Protein 5YCZ (pdb70)

Structure (mmCIF, N/CA/C/O backbone):
data_5YCZ
#
_entry.id   5YCZ
#
_cell.length_a   51.446
_cell.length_b   51.446
_cell.length_c   298.184
_cell.angle_alpha   90.000
_cell.angle_beta   90.000
_cell.angle_gamma   90.000
#
_symmetry.space_group_name_H-M   'P 43 21 2'
#
loop_
_entity.id
_entity.type
_entity.pdbx_description
1 polymer 'Trypsin/chymotrypsin inhibitor'
2 water water
#
loop_
_atom_site.group_PDB
_atom_site.id
_atom_site.type_symbol
_atom_site.label_atom_id
_atom_site.label_alt_id
_atom_site.label_comp_id
_atom_site.label_asym_id
_atom_site.label_entity_id
_atom_site.label_seq_id
_atom_site.pdbx_PDB_ins_code
_atom_site.Cartn_x
_atom_site.Cartn_y
_atom_site.Cartn_z
_atom_site.occupancy
_atom_site.B_iso_or_equiv
_atom_site.auth_seq_id
_atom_site.auth_comp_id
_atom_site.auth_asym_id
_atom_site.auth_atom_id
_atom_site.pdbx_PDB_model_num
ATOM 1 N N . THR A 1 1 ? 17.609 -13.917 -17.099 1.00 68.03 1 THR A N 1
ATOM 2 C CA . THR A 1 1 ? 18.309 -13.598 -18.337 1.00 64.94 1 THR A CA 1
ATOM 3 C C . THR A 1 1 ? 18.655 -12.109 -18.399 1.00 62.40 1 THR A C 1
ATOM 4 O O . THR A 1 1 ? 19.040 -11.503 -17.393 1.00 65.91 1 THR A O 1
ATOM 8 N N . ASN A 1 2 ? 18.521 -11.528 -19.586 1.00 59.88 2 ASN A N 1
ATOM 9 C CA . ASN A 1 2 ? 18.909 -10.153 -19.839 1.00 58.42 2 ASN A CA 1
ATOM 10 C C . ASN A 1 2 ? 17.669 -9.294 -20.012 1.00 59.77 2 ASN A C 1
ATOM 11 O O . ASN A 1 2 ? 16.827 -9.591 -20.877 1.00 54.56 2 ASN A O 1
ATOM 16 N N . PRO A 1 3 ? 17.502 -8.235 -19.228 1.00 61.38 3 PRO A N 1
ATOM 17 C CA . PRO A 1 3 ? 16.370 -7.337 -19.450 1.00 55.42 3 PRO A CA 1
ATOM 18 C C . PRO A 1 3 ? 16.522 -6.602 -20.767 1.00 52.66 3 PRO A C 1
ATOM 19 O O . PRO A 1 3 ? 17.573 -6.602 -21.415 1.00 53.59 3 PRO A O 1
ATOM 23 N N . VAL A 1 4 ? 15.447 -6.004 -21.159 1.00 50.58 4 VAL A N 1
ATOM 24 C CA . VAL A 1 4 ? 15.429 -5.063 -22.267 1.00 51.16 4 VAL A CA 1
ATOM 25 C C . VAL A 1 4 ? 15.774 -3.687 -21.705 1.00 42.59 4 VAL A C 1
ATOM 26 O O . VAL A 1 4 ? 15.459 -3.376 -20.556 1.00 45.91 4 VAL A O 1
ATOM 30 N N . LEU A 1 5 ? 16.455 -2.864 -22.485 1.00 44.91 5 LEU A N 1
ATOM 31 C CA . LEU A 1 5 ? 16.856 -1.541 -22.031 1.00 49.50 5 LEU A CA 1
ATOM 32 C C . LEU A 1 5 ? 16.348 -0.457 -22.973 1.00 49.54 5 LEU A C 1
ATOM 33 O O . LEU A 1 5 ? 16.144 -0.695 -24.174 1.00 46.95 5 LEU A O 1
ATOM 38 N N . ASP A 1 6 ? 16.183 0.750 -22.424 1.00 43.99 6 ASP A N 1
ATOM 39 C CA . ASP A 1 6 ? 15.764 1.900 -23.210 1.00 44.19 6 ASP A CA 1
ATOM 40 C C . ASP A 1 6 ? 16.995 2.547 -23.838 1.00 44.63 6 ASP A C 1
ATOM 41 O O . ASP A 1 6 ? 18.098 2.001 -23.788 1.00 50.25 6 ASP A O 1
ATOM 46 N N . VAL A 1 7 ? 16.816 3.707 -24.474 1.00 46.81 7 VAL A N 1
ATOM 47 C CA . VAL A 1 7 ? 17.956 4.442 -25.021 1.00 49.94 7 VAL A CA 1
ATOM 48 C C . VAL A 1 7 ? 18.906 4.850 -23.902 1.00 52.76 7 VAL A C 1
ATOM 49 O O . VAL A 1 7 ? 20.125 4.942 -24.103 1.00 49.15 7 VAL A O 1
ATOM 53 N N . ASP A 1 8 ? 18.368 5.066 -22.701 1.00 54.13 8 ASP A N 1
ATOM 54 C CA . ASP A 1 8 ? 19.120 5.479 -21.522 1.00 56.34 8 ASP A CA 1
ATOM 55 C C . ASP A 1 8 ? 19.751 4.308 -20.774 1.00 55.60 8 ASP A C 1
ATOM 56 O O . ASP A 1 8 ? 20.168 4.477 -19.620 1.00 58.95 8 ASP A O 1
ATOM 61 N N . GLY A 1 9 ? 19.812 3.127 -21.379 1.00 55.05 9 GLY A N 1
ATOM 62 C CA . GLY A 1 9 ? 20.388 1.974 -20.713 1.00 58.33 9 GLY A CA 1
ATOM 63 C C . GLY A 1 9 ? 19.559 1.387 -19.581 1.00 57.97 9 GLY A C 1
ATOM 64 O O . GLY A 1 9 ? 19.713 0.203 -19.270 1.00 56.42 9 GLY A O 1
ATOM 65 N N . ASN A 1 10 ? 18.691 2.192 -18.957 1.00 58.78 10 ASN A N 1
ATOM 66 C CA . ASN A 1 10 ? 17.844 1.718 -17.866 1.00 55.96 10 ASN A CA 1
ATOM 67 C C . ASN A 1 10 ? 16.996 0.536 -18.317 1.00 53.80 10 ASN A C 1
ATOM 68 O O . ASN A 1 10 ? 16.756 0.325 -19.506 1.00 53.85 10 ASN A O 1
ATOM 73 N N . GLU A 1 11 ? 16.515 -0.228 -17.344 1.00 52.82 11 GLU A N 1
ATOM 74 C CA . GLU A 1 11 ? 15.670 -1.363 -17.666 1.00 51.91 11 GLU A CA 1
ATOM 75 C C . GLU A 1 11 ? 14.274 -0.890 -18.078 1.00 51.64 11 GLU A C 1
ATOM 76 O O . GLU A 1 11 ? 13.947 0.302 -18.031 1.00 52.39 11 GLU A O 1
ATOM 82 N N . LEU A 1 12 ? 13.445 -1.855 -18.489 1.00 48.14 12 LEU A N 1
ATOM 83 C CA . LEU A 1 12 ? 12.079 -1.601 -18.947 1.00 42.90 12 LEU A CA 1
ATOM 84 C C . LEU A 1 12 ? 11.141 -1.877 -17.787 1.00 41.69 12 LEU A C 1
ATOM 85 O O . LEU A 1 12 ? 10.801 -3.028 -17.510 1.00 50.76 12 LEU A O 1
ATOM 90 N N . GLN A 1 13 ? 10.721 -0.826 -17.105 1.00 42.10 13 GLN A N 1
ATOM 91 C CA . GLN A 1 13 ? 9.881 -1.034 -15.940 1.00 46.00 13 GLN A CA 1
ATOM 92 C C . GLN A 1 13 ? 8.505 -1.514 -16.376 1.00 40.40 13 GLN A C 1
ATOM 93 O O . GLN A 1 13 ? 8.011 -1.157 -17.444 1.00 41.39 13 GLN A O 1
ATOM 99 N N . ARG A 1 14 ? 7.902 -2.363 -15.557 1.00 39.98 14 ARG A N 1
ATOM 100 C CA . ARG A 1 14 ? 6.555 -2.822 -15.844 1.00 36.96 14 ARG A CA 1
ATOM 101 C C . ARG A 1 14 ? 5.576 -1.672 -15.650 1.00 43.64 14 ARG A C 1
ATOM 102 O O . ARG A 1 14 ? 5.601 -0.986 -14.622 1.00 43.13 14 ARG A O 1
ATOM 110 N N . GLY A 1 15 ? 4.725 -1.446 -16.655 1.00 39.55 15 GLY A N 1
ATOM 111 C CA . GLY A 1 15 ? 3.666 -0.475 -16.569 1.00 30.10 15 GLY A CA 1
ATOM 112 C C . GLY A 1 15 ? 4.050 0.941 -16.934 1.00 34.94 15 GLY A C 1
ATOM 113 O O . GLY A 1 15 ? 3.160 1.733 -17.255 1.00 37.47 15 GLY A O 1
ATOM 114 N N . GLN A 1 16 ? 5.332 1.299 -16.879 1.00 33.90 16 GLN A N 1
ATOM 115 C CA . GLN A 1 16 ? 5.709 2.650 -17.266 1.00 35.38 16 GLN A CA 1
ATOM 116 C C . GLN A 1 16 ? 5.565 2.835 -18.779 1.00 36.06 16 GLN A C 1
ATOM 117 O O . GLN A 1 16 ? 5.480 1.870 -19.546 1.00 33.91 16 GLN A O 1
ATOM 123 N N . LEU A 1 17 ? 5.549 4.101 -19.209 1.00 35.35 17 LEU A N 1
ATOM 124 C CA . LEU A 1 17 ? 5.236 4.442 -20.590 1.00 33.65 17 LEU A CA 1
ATOM 125 C C . LEU A 1 17 ? 6.508 4.571 -21.405 1.00 32.15 17 LEU A C 1
ATOM 126 O O . LEU A 1 17 ? 7.413 5.305 -21.015 1.00 35.65 17 LEU A O 1
ATOM 131 N N . TYR A 1 18 ? 6.547 3.905 -22.563 1.00 30.32 18 TYR A N 1
ATOM 132 C CA . TYR A 1 18 ? 7.679 3.975 -23.478 1.00 32.86 18 TYR A CA 1
ATOM 133 C C . TYR A 1 18 ? 7.183 4.107 -24.914 1.00 30.46 18 TYR A C 1
ATOM 134 O O . TYR A 1 18 ? 6.233 3.437 -25.315 1.00 33.08 18 TYR A O 1
ATOM 143 N N . TYR A 1 19 ? 7.833 4.958 -25.686 1.00 29.42 19 TYR A N 1
ATOM 144 C CA . TYR A 1 19 ? 7.566 5.072 -27.106 1.00 30.62 19 TYR A CA 1
ATOM 145 C C . TYR A 1 19 ? 8.395 4.045 -27.873 1.00 34.80 19 TYR A C 1
ATOM 146 O O . TYR A 1 19 ? 9.578 3.848 -27.576 1.00 31.79 19 TYR A O 1
ATOM 155 N N . ALA A 1 20 ? 7.785 3.426 -28.894 1.00 30.10 20 ALA A N 1
ATOM 156 C CA . ALA A 1 20 ? 8.482 2.456 -29.743 1.00 29.61 20 ALA A CA 1
ATOM 157 C C . ALA A 1 20 ? 8.987 3.158 -30.997 1.00 26.68 20 ALA A C 1
ATOM 158 O O . ALA A 1 20 ? 8.384 3.090 -32.064 1.00 23.64 20 ALA A O 1
ATOM 160 N N . THR A 1 21 ? 10.140 3.815 -30.860 1.00 29.54 21 THR A N 1
ATOM 161 C CA . THR A 1 21 ? 10.739 4.542 -31.975 1.00 29.51 21 THR A CA 1
ATOM 162 C C . THR A 1 21 ? 11.314 3.582 -33.002 1.00 29.56 21 THR A C 1
ATOM 163 O O . THR A 1 21 ? 11.920 2.560 -32.667 1.00 30.01 21 THR A O 1
ATOM 167 N N . SER A 1 22 ? 11.162 3.934 -34.258 1.00 29.61 22 SER A N 1
ATOM 168 C CA . SER A 1 22 ? 11.639 3.070 -35.321 1.00 29.16 22 SER A CA 1
ATOM 169 C C . SER A 1 22 ? 13.158 3.207 -35.462 1.00 29.26 22 SER A C 1
ATOM 170 O O . SER A 1 22 ? 13.680 4.314 -35.614 1.00 30.51 22 SER A O 1
ATOM 173 N N . VAL A 1 23 ? 13.868 2.082 -35.381 1.00 30.32 23 VAL A N 1
ATOM 174 C CA . VAL A 1 23 ? 15.304 2.079 -35.667 1.00 31.55 23 VAL A CA 1
ATOM 175 C C . VAL A 1 23 ? 15.572 2.613 -37.073 1.00 32.70 23 VAL A C 1
ATOM 176 O O . VAL A 1 23 ? 16.248 3.631 -37.246 1.00 36.72 23 VAL A O 1
ATOM 180 N N . MET A 1 24 ? 15.062 1.923 -38.097 1.00 31.21 24 MET A N 1
ATOM 181 C CA . MET A 1 24 ? 15.160 2.384 -39.480 1.00 32.72 24 MET A CA 1
ATOM 182 C C . MET A 1 24 ? 14.657 3.817 -39.621 1.00 38.34 24 MET A C 1
ATOM 183 O O . MET A 1 24 ? 13.503 4.038 -39.988 1.00 42.04 24 MET A O 1
ATOM 188 N N . ARG A 1 25 ? 15.498 4.805 -39.337 1.00 45.77 25 ARG A N 1
ATOM 189 C CA . ARG A 1 25 ? 14.883 6.103 -39.077 1.00 49.12 25 ARG A CA 1
ATOM 190 C C . ARG A 1 25 ? 14.903 6.991 -40.321 1.00 45.64 25 ARG A C 1
ATOM 191 O O . ARG A 1 25 ? 15.649 7.985 -40.371 1.00 51.09 25 ARG A O 1
ATOM 199 N N . PRO A 1 26 ? 14.194 6.595 -41.391 1.00 38.77 26 PRO A N 1
ATOM 200 C CA . PRO A 1 26 ? 13.134 7.491 -41.879 1.00 44.28 26 PRO A CA 1
ATOM 201 C C . PRO A 1 26 ? 11.792 6.817 -41.581 1.00 45.94 26 PRO A C 1
ATOM 202 O O . PRO A 1 26 ? 11.248 6.229 -42.505 1.00 42.95 26 PRO A O 1
ATOM 206 N N . GLY A 1 27 ? 11.318 6.855 -40.321 1.00 40.48 27 GLY A N 1
ATOM 207 C CA . GLY A 1 27 ? 10.108 6.145 -39.925 1.00 33.71 27 GLY A CA 1
ATOM 208 C C . GLY A 1 27 ? 9.543 6.492 -38.553 1.00 37.52 27 GLY A C 1
ATOM 209 O O . GLY A 1 27 ? 10.300 6.842 -37.643 1.00 38.49 27 GLY A O 1
ATOM 210 N N . GLY A 1 28 ? 8.212 6.383 -38.368 1.00 31.38 28 GLY A N 1
ATOM 211 C CA . GLY A 1 28 ? 7.569 6.810 -37.142 1.00 25.72 28 GLY A CA 1
ATOM 212 C C . GLY A 1 28 ? 7.327 5.685 -36.138 1.00 29.59 28 GLY A C 1
ATOM 213 O O . GLY A 1 28 ? 7.437 4.496 -36.440 1.00 28.39 28 GLY A O 1
ATOM 214 N N . GLY A 1 29 ? 6.998 6.089 -34.913 1.00 24.37 29 GLY A N 1
ATOM 215 C CA . GLY A 1 29 ? 6.622 5.139 -33.884 1.00 25.93 29 GLY A CA 1
ATOM 216 C C . GLY A 1 29 ? 5.286 4.440 -34.159 1.00 24.26 29 GLY A C 1
ATOM 217 O O . GLY A 1 29 ? 4.725 4.485 -35.257 1.00 22.33 29 GLY A O 1
ATOM 218 N N . LEU A 1 30 ? 4.763 3.793 -33.112 1.00 24.14 30 LEU A N 1
ATOM 219 C CA . LEU A 1 30 ? 3.537 3.006 -33.224 1.00 24.37 30 LEU A CA 1
ATOM 220 C C . LEU A 1 30 ? 2.335 3.770 -32.677 1.00 23.37 30 LEU A C 1
ATOM 221 O O . LEU A 1 30 ? 2.466 4.616 -31.788 1.00 26.97 30 LEU A O 1
ATOM 226 N N . THR A 1 31 ? 1.160 3.451 -33.215 1.00 20.03 31 THR A N 1
ATOM 227 C CA . THR A 1 31 ? -0.096 4.087 -32.843 1.00 20.67 31 THR A CA 1
ATOM 228 C C . THR A 1 31 ? -1.239 3.115 -33.179 1.00 20.35 31 THR A C 1
ATOM 229 O O . THR A 1 31 ? -1.013 1.915 -33.381 1.00 16.51 31 THR A O 1
ATOM 233 N N . LEU A 1 32 ? -2.464 3.636 -33.218 1.00 17.22 32 LEU A N 1
ATOM 234 C CA . LEU A 1 32 ? -3.678 2.870 -33.447 1.00 16.27 32 LEU A CA 1
ATOM 235 C C . LEU A 1 32 ? -4.419 3.492 -34.620 1.00 16.73 32 LEU A C 1
ATOM 236 O O . LEU A 1 32 ? -4.530 4.714 -34.690 1.00 20.42 32 LEU A O 1
ATOM 241 N N . ALA A 1 33 ? -4.932 2.668 -35.536 1.00 16.52 33 ALA A N 1
ATOM 242 C CA . ALA A 1 33 ? -5.564 3.203 -36.740 1.00 17.39 33 ALA A CA 1
ATOM 243 C C . ALA A 1 33 ? -6.687 2.303 -37.242 1.00 21.83 33 ALA A C 1
ATOM 244 O O . ALA A 1 33 ? -6.635 1.078 -37.114 1.00 21.53 33 ALA A O 1
ATOM 246 N N . ALA A 1 34 ? -7.692 2.937 -37.849 1.00 27.87 34 ALA A N 1
ATOM 247 C CA . ALA A 1 34 ? -8.743 2.288 -38.624 1.00 27.00 34 ALA A CA 1
ATOM 248 C C . ALA A 1 34 ? -9.493 3.392 -39.365 1.00 28.33 34 ALA A C 1
ATOM 249 O O . ALA A 1 34 ? -9.466 4.546 -38.926 1.00 27.59 34 ALA A O 1
ATOM 251 N N . PRO A 1 35 ? -10.147 3.105 -40.488 1.00 30.80 35 PRO A N 1
ATOM 252 C CA . PRO A 1 35 ? -10.879 4.168 -41.181 1.00 34.01 35 PRO A CA 1
ATOM 253 C C . PRO A 1 35 ? -11.954 4.744 -40.280 1.00 35.56 35 PRO A C 1
ATOM 254 O O . PRO A 1 35 ? -12.305 4.178 -39.241 1.00 31.03 35 PRO A O 1
ATOM 258 N N . LYS A 1 36 ? -12.460 5.905 -40.685 1.00 39.86 36 LYS A N 1
ATOM 259 C CA . LYS A 1 36 ? -13.399 6.640 -39.851 1.00 37.18 36 LYS A CA 1
ATOM 260 C C . LYS A 1 36 ? -14.570 5.755 -39.458 1.00 35.87 36 LYS A C 1
ATOM 261 O O . LYS A 1 36 ? -15.292 5.238 -40.318 1.00 31.58 36 LYS A O 1
ATOM 267 N N . GLY A 1 37 ? -14.739 5.567 -38.150 1.00 38.03 37 GLY A N 1
ATOM 268 C CA . GLY A 1 37 ? -15.846 4.796 -37.630 1.00 32.07 37 GLY A CA 1
ATOM 269 C C . GLY A 1 37 ? -15.671 3.301 -37.720 1.00 34.11 37 GLY A C 1
ATOM 270 O O . GLY A 1 37 ? -16.649 2.564 -37.544 1.00 36.45 37 GLY A O 1
ATOM 271 N N . SER A 1 38 ? -14.468 2.821 -37.989 1.00 32.38 38 SER A N 1
ATOM 272 C CA . SER A 1 38 ? -14.224 1.389 -38.032 1.00 35.08 38 SER A CA 1
ATOM 273 C C . SER A 1 38 ? -13.750 0.938 -36.659 1.00 32.94 38 SER A C 1
ATOM 274 O O . SER A 1 38 ? -12.964 1.636 -36.012 1.00 34.16 38 SER A O 1
ATOM 277 N N . CYS A 1 39 ? -14.232 -0.218 -36.205 1.00 25.61 39 CYS A N 1
ATOM 278 C CA . CYS A 1 39 ? -13.686 -0.811 -34.992 1.00 29.81 39 CYS A CA 1
ATOM 279 C C . CYS A 1 39 ? -13.472 -2.293 -35.237 1.00 29.23 39 CYS A C 1
ATOM 280 O O . CYS A 1 39 ? -14.250 -2.910 -35.968 1.00 34.98 39 CYS A O 1
ATOM 283 N N . PRO A 1 40 ? -12.417 -2.898 -34.646 1.00 28.84 40 PRO A N 1
ATOM 284 C CA . PRO A 1 40 ? -11.475 -2.279 -33.705 1.00 29.71 40 PRO A CA 1
ATOM 285 C C . PRO A 1 40 ? -10.315 -1.582 -34.403 1.00 24.61 40 PRO A C 1
ATOM 286 O O . PRO A 1 40 ? -10.127 -1.774 -35.600 1.00 20.76 40 PRO A O 1
ATOM 290 N N . LEU A 1 41 ? -9.578 -0.763 -33.656 1.00 22.10 41 LEU A N 1
ATOM 291 C CA . LEU A 1 41 ? -8.323 -0.221 -34.145 1.00 22.60 41 LEU A CA 1
ATOM 292 C C . LEU A 1 41 ? -7.291 -1.333 -34.255 1.00 19.86 41 LEU A C 1
ATOM 293 O O . LEU A 1 41 ? -7.320 -2.309 -33.495 1.00 19.09 41 LEU A O 1
ATOM 298 N N . ASN A 1 42 ? -6.390 -1.188 -35.228 1.00 16.23 42 ASN A N 1
ATOM 299 C CA . ASN A 1 42 ? -5.218 -2.038 -35.378 1.00 18.76 42 ASN A CA 1
ATOM 300 C C . ASN A 1 42 ? -3.959 -1.267 -34.998 1.00 17.60 42 ASN A C 1
ATOM 301 O O . ASN A 1 42 ? -3.923 -0.035 -35.027 1.00 15.54 42 ASN A O 1
ATOM 306 N N . VAL A 1 43 ? -2.909 -2.007 -34.666 1.00 19.25 43 VAL A N 1
ATOM 307 C CA . VAL A 1 43 ? -1.610 -1.394 -34.421 1.00 18.01 43 VAL A CA 1
ATOM 308 C C . VAL A 1 43 ? -0.984 -1.008 -35.754 1.00 17.57 43 VAL A C 1
ATOM 309 O O . VAL A 1 43 ? -0.913 -1.820 -36.683 1.00 17.80 43 VAL A O 1
ATOM 313 N N . ALA A 1 44 ? -0.545 0.245 -35.858 1.00 20.12 44 ALA A N 1
ATOM 314 C CA . ALA A 1 44 ? -0.050 0.809 -37.108 1.00 21.97 44 ALA A CA 1
ATOM 315 C C . ALA A 1 44 ? 1.175 1.669 -36.839 1.00 20.50 44 ALA A C 1
ATOM 316 O O . ALA A 1 44 ? 1.354 2.191 -35.739 1.00 25.63 44 ALA A O 1
ATOM 318 N N . GLN A 1 45 ? 2.018 1.827 -37.855 1.00 18.70 45 GLN A N 1
ATOM 319 C CA . GLN A 1 45 ? 3.123 2.774 -37.776 1.00 22.72 45 GLN A CA 1
ATOM 320 C C . GLN A 1 45 ? 2.630 4.161 -38.169 1.00 23.99 45 GLN A C 1
ATOM 321 O O . GLN A 1 45 ? 2.100 4.345 -39.274 1.00 28.71 45 GLN A O 1
ATOM 327 N N . ALA A 1 46 ? 2.824 5.140 -37.262 1.00 25.40 46 ALA A N 1
ATOM 328 C CA . ALA A 1 46 ? 2.555 6.563 -37.495 1.00 28.04 46 ALA A CA 1
ATOM 329 C C . ALA A 1 46 ? 3.211 7.055 -38.784 1.00 29.07 46 ALA A C 1
ATOM 330 O O . ALA A 1 46 ? 4.112 6.394 -39.310 1.00 30.71 46 ALA A O 1
ATOM 332 N N . PRO A 1 47 ? 2.807 8.195 -39.334 1.00 36.88 47 PRO A N 1
ATOM 333 C CA . PRO A 1 47 ? 3.587 8.775 -40.431 1.00 38.53 47 PRO A CA 1
ATOM 334 C C . PRO A 1 47 ? 4.914 9.320 -39.909 1.00 43.37 47 PRO A C 1
ATOM 335 O O . PRO A 1 47 ? 5.126 9.484 -38.703 1.00 42.08 47 PRO A O 1
ATOM 339 N N . PHE A 1 48 ? 5.834 9.570 -40.844 1.00 41.74 48 PHE A N 1
ATOM 340 C CA . PHE A 1 48 ? 7.212 9.844 -40.452 1.00 42.90 48 PHE A CA 1
ATOM 341 C C . PHE A 1 48 ? 7.302 10.997 -39.459 1.00 49.08 48 PHE A C 1
ATOM 342 O O . PHE A 1 48 ? 8.089 10.940 -38.507 1.00 53.65 48 PHE A O 1
ATOM 350 N N . ASP A 1 49 ? 6.485 12.037 -39.637 1.00 47.48 49 ASP A N 1
ATOM 351 C CA . ASP A 1 49 ? 6.617 13.218 -38.790 1.00 48.47 49 ASP A CA 1
ATOM 352 C C . ASP A 1 49 ? 6.323 12.946 -37.321 1.00 49.40 49 ASP A C 1
ATOM 353 O O . ASP A 1 49 ? 6.573 13.833 -36.499 1.00 52.05 49 ASP A O 1
ATOM 358 N N . GLU A 1 50 ? 5.820 11.764 -36.960 1.00 49.35 50 GLU A N 1
ATOM 359 C CA . GLU A 1 50 ? 5.628 11.390 -35.550 1.00 48.84 50 GLU A CA 1
ATOM 360 C C . GLU A 1 50 ? 6.658 10.333 -35.158 1.00 40.76 50 GLU A C 1
ATOM 361 O O . GLU A 1 50 ? 6.370 9.139 -35.121 1.00 37.99 50 GLU A O 1
ATOM 367 N N . TYR A 1 51 ? 7.858 10.796 -34.804 1.00 41.40 51 TYR A N 1
ATOM 368 C CA . TYR A 1 51 ? 8.926 9.875 -34.429 1.00 45.23 51 TYR A CA 1
ATOM 369 C C . TYR A 1 51 ? 8.536 9.014 -33.226 1.00 40.81 51 TYR A C 1
ATOM 370 O O . TYR A 1 51 ? 8.877 7.823 -33.180 1.00 41.36 51 TYR A O 1
ATOM 379 N N . SER A 1 52 ? 7.782 9.561 -32.280 1.00 36.67 52 SER A N 1
ATOM 380 C CA . SER A 1 52 ? 7.508 8.806 -31.066 1.00 38.87 52 SER A CA 1
ATOM 381 C C . SER A 1 52 ? 6.224 7.985 -31.137 1.00 38.03 52 SER A C 1
ATOM 382 O O . SER A 1 52 ? 6.116 6.985 -30.418 1.00 38.65 52 SER A O 1
ATOM 385 N N . GLY A 1 53 ? 5.268 8.351 -31.995 1.00 37.53 53 GLY A N 1
ATOM 386 C CA . GLY A 1 53 ? 4.001 7.631 -32.013 1.00 32.44 53 GLY A CA 1
ATOM 387 C C . GLY A 1 53 ? 3.229 7.882 -30.731 1.00 37.91 53 GLY A C 1
ATOM 388 O O . GLY A 1 53 ? 3.196 9.001 -30.208 1.00 42.28 53 GLY A O 1
ATOM 389 N N . ARG A 1 54 ? 2.610 6.834 -30.205 1.00 32.69 54 ARG A N 1
ATOM 390 C CA . ARG A 1 54 ? 1.910 6.888 -28.932 1.00 33.61 54 ARG A CA 1
ATOM 391 C C . ARG A 1 54 ? 2.588 5.990 -27.908 1.00 33.37 54 ARG A C 1
ATOM 392 O O . ARG A 1 54 ? 3.299 5.043 -28.268 1.00 30.43 54 ARG A O 1
ATOM 400 N N . PRO A 1 55 ? 2.383 6.254 -26.621 1.00 32.91 55 PRO A N 1
ATOM 401 C CA . PRO A 1 55 ? 3.094 5.483 -25.590 1.00 28.21 55 PRO A CA 1
ATOM 402 C C . PRO A 1 55 ? 2.550 4.068 -25.446 1.00 27.58 55 PRO A C 1
ATOM 403 O O . PRO A 1 55 ? 1.338 3.836 -25.487 1.00 27.45 55 PRO A O 1
ATOM 407 N N . LEU A 1 56 ? 3.464 3.128 -25.248 1.00 20.47 56 LEU A N 1
ATOM 408 C CA . LEU A 1 56 ? 3.140 1.755 -24.918 1.00 22.64 56 LEU A CA 1
ATOM 409 C C . LEU A 1 56 ? 3.571 1.451 -23.494 1.00 26.24 56 LEU A C 1
ATOM 410 O O . LEU A 1 56 ? 4.421 2.133 -22.916 1.00 32.25 56 LEU A O 1
ATOM 415 N N . ALA A 1 57 ? 2.974 0.412 -22.930 1.00 23.97 57 ALA A N 1
ATOM 416 C CA . ALA A 1 57 ? 3.437 -0.129 -21.665 1.00 23.69 57 ALA A CA 1
ATOM 417 C C . ALA A 1 57 ? 3.371 -1.642 -21.748 1.00 24.37 57 ALA A C 1
ATOM 418 O O . ALA A 1 57 ? 2.539 -2.193 -22.477 1.00 23.93 57 ALA A O 1
ATOM 420 N N . PHE A 1 58 ? 4.269 -2.305 -21.009 1.00 26.51 58 PHE A N 1
ATOM 421 C CA . PHE A 1 58 ? 4.487 -3.743 -21.099 1.00 25.64 58 PHE A CA 1
ATOM 422 C C . PHE A 1 58 ? 4.246 -4.422 -19.762 1.00 30.58 58 PHE A C 1
ATOM 423 O O . PHE A 1 58 ? 4.513 -3.862 -18.699 1.00 34.47 58 PHE A O 1
ATOM 431 N N . PHE A 1 59 ? 3.762 -5.663 -19.838 1.00 28.87 59 PHE A N 1
ATOM 432 C CA . PHE A 1 59 ? 3.294 -6.400 -18.671 1.00 30.21 59 PHE A CA 1
ATOM 433 C C . PHE A 1 59 ? 3.793 -7.833 -18.784 1.00 32.66 59 PHE A C 1
ATOM 434 O O . PHE A 1 59 ? 3.163 -8.664 -19.457 1.00 30.33 59 PHE A O 1
ATOM 442 N N . PRO A 1 60 ? 4.926 -8.153 -18.159 1.00 34.66 60 PRO A N 1
ATOM 443 C CA . PRO A 1 60 ? 5.438 -9.520 -18.231 1.00 31.34 60 PRO A CA 1
ATOM 444 C C . PRO A 1 60 ? 4.411 -10.483 -17.671 1.00 32.51 60 PRO A C 1
ATOM 445 O O . PRO A 1 60 ? 3.764 -10.201 -16.662 1.00 36.79 60 PRO A O 1
ATOM 449 N N . GLU A 1 61 ? 4.239 -11.614 -18.352 1.00 29.21 61 GLU A N 1
ATOM 450 C CA . GLU A 1 61 ? 3.287 -12.602 -17.863 1.00 31.0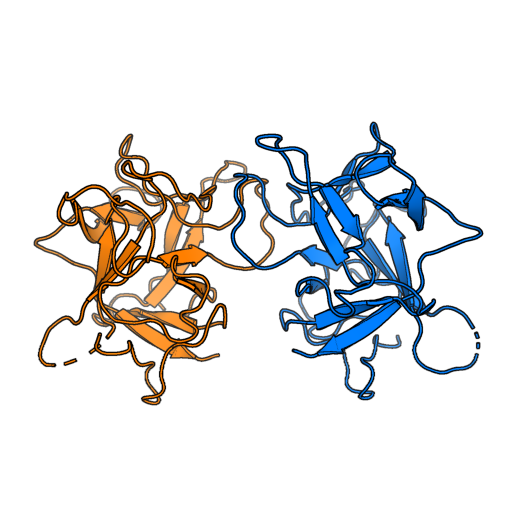3 61 GLU A CA 1
ATOM 451 C C . GLU A 1 61 ? 3.698 -13.157 -16.508 1.00 39.60 61 GLU A C 1
ATOM 452 O O . GLU A 1 61 ? 2.836 -13.649 -15.769 1.00 38.48 61 GLU A O 1
ATOM 458 N N . ASN A 1 62 ? 4.989 -13.084 -16.166 1.00 40.64 62 ASN A N 1
ATOM 459 C CA . ASN A 1 62 ? 5.494 -13.523 -14.867 1.00 40.56 62 ASN A CA 1
ATOM 460 C C . ASN A 1 62 ? 5.366 -12.380 -13.873 1.00 40.19 62 ASN A C 1
ATOM 461 O O . ASN A 1 62 ? 5.969 -11.321 -14.065 1.00 44.60 62 ASN A O 1
ATOM 466 N N . ALA A 1 63 ? 4.631 -12.619 -12.784 1.00 45.39 63 ALA A N 1
ATOM 467 C CA . ALA A 1 63 ? 4.184 -11.524 -11.926 1.00 52.70 63 ALA A CA 1
ATOM 468 C C . ALA A 1 63 ? 5.306 -10.925 -11.075 1.00 56.31 63 ALA A C 1
ATOM 469 O O . ALA A 1 63 ? 5.207 -9.760 -10.664 1.00 61.98 63 ALA A O 1
ATOM 471 N N . ASP A 1 64 ? 6.365 -11.690 -10.789 1.00 55.67 64 ASP A N 1
ATOM 472 C CA . ASP A 1 64 ? 7.466 -11.200 -9.956 1.00 62.07 64 ASP A CA 1
ATOM 473 C C . ASP A 1 64 ? 8.514 -10.470 -10.764 1.00 55.51 64 ASP A C 1
ATOM 474 O O . ASP A 1 64 ? 9.341 -9.753 -10.192 1.00 57.62 64 ASP A O 1
ATOM 479 N N . ASP A 1 65 ? 8.514 -10.671 -12.070 1.00 51.04 65 ASP A N 1
ATOM 480 C CA . ASP A 1 65 ? 9.247 -9.789 -12.955 1.00 55.64 65 ASP A CA 1
ATOM 481 C C . ASP A 1 65 ? 8.620 -8.413 -12.890 1.00 55.24 65 ASP A C 1
ATOM 482 O O . ASP A 1 65 ? 7.416 -8.258 -13.115 1.00 58.64 65 ASP A O 1
ATOM 487 N N . ASP A 1 66 ? 9.421 -7.418 -12.543 1.00 58.66 66 ASP A N 1
ATOM 488 C CA . ASP A 1 66 ? 8.979 -6.036 -12.611 1.00 55.53 66 ASP A CA 1
ATOM 489 C C . ASP A 1 66 ? 9.824 -5.259 -13.599 1.00 48.62 66 ASP A C 1
ATOM 490 O O . ASP A 1 66 ? 9.688 -4.035 -13.705 1.00 50.05 66 ASP A O 1
ATOM 495 N N . THR A 1 67 ? 10.706 -5.952 -14.301 1.00 44.08 67 THR A N 1
ATOM 496 C CA . THR A 1 67 ? 11.345 -5.479 -15.511 1.00 40.06 67 THR A CA 1
ATOM 497 C C . THR A 1 67 ? 10.957 -6.441 -16.622 1.00 43.74 67 THR A C 1
ATOM 498 O O . THR A 1 67 ? 10.511 -7.563 -16.359 1.00 48.26 67 THR A O 1
ATOM 502 N N . VAL A 1 68 ? 11.108 -6.012 -17.866 1.00 40.75 68 VAL A N 1
ATOM 503 C CA . VAL A 1 68 ? 10.833 -6.897 -18.991 1.00 41.55 68 VAL A CA 1
ATOM 504 C C . VAL A 1 68 ? 12.097 -7.676 -19.325 1.00 44.53 68 VAL A C 1
ATOM 505 O O . VAL A 1 68 ? 13.173 -7.091 -19.493 1.00 45.25 68 VAL A O 1
ATOM 509 N N . GLN A 1 69 ? 11.972 -8.996 -19.420 1.00 43.99 69 GLN A N 1
ATOM 510 C CA . GLN A 1 69 ? 13.092 -9.858 -19.763 1.00 42.65 69 GLN A CA 1
ATOM 511 C C . GLN A 1 69 ? 13.038 -10.249 -21.234 1.00 39.97 69 GLN A C 1
ATOM 512 O O . GLN A 1 69 ? 11.972 -10.553 -21.774 1.00 39.10 69 GLN A O 1
ATOM 518 N N . GLU A 1 70 ? 14.199 -10.239 -21.869 1.00 40.26 70 GLU A N 1
ATOM 519 C CA . GLU A 1 70 ? 14.340 -10.760 -23.215 1.00 38.70 70 GLU A CA 1
ATOM 520 C C . GLU A 1 70 ? 13.822 -12.190 -23.319 1.00 36.11 70 GLU A C 1
ATOM 521 O O . GLU A 1 70 ? 14.094 -13.034 -22.464 1.00 39.04 70 GLU A O 1
ATOM 527 N N . GLY A 1 71 ? 13.080 -12.462 -24.384 1.00 35.18 71 GLY A N 1
ATOM 528 C CA . GLY A 1 71 ? 12.572 -13.786 -24.637 1.00 32.97 71 GLY A CA 1
ATOM 529 C C . GLY A 1 71 ? 11.397 -14.226 -23.785 1.00 35.75 71 GLY A C 1
ATOM 530 O O . GLY A 1 71 ? 10.773 -15.231 -24.115 1.00 36.28 71 GLY A O 1
ATOM 531 N N . SER A 1 72 ? 11.069 -13.529 -22.703 1.00 29.22 72 SER A N 1
ATOM 532 C CA . SER A 1 72 ? 9.957 -13.937 -21.852 1.00 35.04 72 SER A CA 1
ATOM 533 C C . SER A 1 72 ? 8.653 -13.264 -22.272 1.00 31.71 72 SER A C 1
ATOM 534 O O . SER A 1 72 ? 8.640 -12.082 -22.626 1.00 30.32 72 SER A O 1
ATOM 537 N N . THR A 1 73 ? 7.547 -14.010 -22.209 1.00 31.83 73 THR A N 1
ATOM 538 C CA . THR A 1 73 ? 6.301 -13.501 -22.785 1.00 30.62 73 THR A CA 1
ATOM 539 C C . THR A 1 73 ? 5.727 -12.375 -21.933 1.00 31.32 73 THR A C 1
ATOM 540 O O . THR A 1 73 ? 5.901 -12.332 -20.710 1.00 27.13 73 THR A O 1
ATOM 544 N N . LEU A 1 74 ? 5.050 -11.445 -22.610 1.00 28.84 74 LEU A N 1
ATOM 545 C CA . LEU A 1 74 ? 4.417 -10.308 -21.964 1.00 25.43 74 LEU A CA 1
ATOM 546 C C . LEU A 1 74 ? 3.202 -9.879 -22.764 1.00 26.15 74 LEU A C 1
ATOM 547 O O . LEU A 1 74 ? 2.974 -10.331 -23.889 1.00 27.21 74 LEU A O 1
ATOM 552 N N . TYR A 1 75 ? 2.469 -8.933 -22.197 1.00 25.32 75 TYR A N 1
ATOM 553 C CA . TYR A 1 75 ? 1.399 -8.236 -22.886 1.00 21.65 75 TYR A CA 1
ATOM 554 C C . TYR A 1 75 ? 1.825 -6.815 -23.192 1.00 27.30 75 TYR A C 1
ATOM 555 O O . TYR A 1 75 ? 2.673 -6.230 -22.506 1.00 30.73 75 TYR A O 1
ATOM 564 N N . ILE A 1 76 ? 1.203 -6.255 -24.221 1.00 22.59 76 ILE A N 1
ATOM 565 C CA . ILE A 1 76 ? 1.502 -4.909 -24.678 1.00 20.31 76 ILE A CA 1
ATOM 566 C C . ILE A 1 76 ? 0.188 -4.166 -24.827 1.00 22.43 76 ILE A C 1
ATOM 567 O O . ILE A 1 76 ? -0.811 -4.734 -25.283 1.00 19.69 76 ILE A O 1
ATOM 572 N N . MET A 1 77 ? 0.195 -2.878 -24.469 1.00 21.98 77 MET A N 1
ATOM 573 C CA . MET A 1 77 ? -0.981 -2.054 -24.689 1.00 23.00 77 MET A CA 1
ATOM 574 C C . MET A 1 77 ? -0.591 -0.601 -24.872 1.00 24.01 77 MET A C 1
ATOM 575 O O . MET A 1 77 ? 0.525 -0.196 -24.541 1.00 26.50 77 MET A O 1
ATOM 580 N N . PHE A 1 78 ? -1.505 0.155 -25.474 1.00 18.99 78 PHE A N 1
ATOM 581 C CA . PHE A 1 78 ? -1.459 1.601 -25.434 1.00 21.30 78 PHE A CA 1
ATOM 582 C C . PHE A 1 78 ? -2.326 2.030 -24.254 1.00 25.75 78 PHE A C 1
ATOM 583 O O . PHE A 1 78 ? -3.568 1.946 -24.343 1.00 23.51 78 PHE A O 1
ATOM 591 N N . PRO A 1 79 ? -1.753 2.472 -23.159 1.00 27.55 79 PRO A N 1
ATOM 592 C CA . PRO A 1 79 ? -2.619 2.749 -21.992 1.00 30.02 79 PRO A CA 1
ATOM 593 C C . PRO A 1 79 ? -3.335 4.085 -22.122 1.00 30.29 79 PRO A C 1
ATOM 594 O O . PRO A 1 79 ? -3.109 5.033 -21.372 1.00 30.93 79 PRO A O 1
ATOM 598 N N . GLU A 1 80 ? -4.210 4.195 -23.109 1.00 27.01 80 GLU A N 1
ATOM 599 C CA . GLU A 1 80 ? -4.972 5.421 -23.275 1.00 29.96 80 GLU A CA 1
ATOM 600 C C . GLU A 1 80 ? -6.383 5.054 -23.687 1.00 26.18 80 GLU A C 1
ATOM 601 O O . GLU A 1 80 ? -6.635 3.930 -24.136 1.00 29.44 80 GLU A O 1
ATOM 607 N N . PRO A 1 81 ? -7.335 5.958 -23.515 1.00 26.68 81 PRO A N 1
ATOM 608 C CA . PRO A 1 81 ? -8.664 5.697 -24.037 1.00 25.06 81 PRO A CA 1
ATOM 609 C C . PRO A 1 81 ? -8.633 5.853 -25.540 1.00 26.00 81 PRO A C 1
ATOM 610 O O . PRO A 1 81 ? -7.694 6.386 -26.144 1.00 22.32 81 PRO A O 1
ATOM 614 N N . THR A 1 82 ? -9.733 5.413 -26.123 1.00 25.79 82 THR A N 1
ATOM 615 C CA . THR A 1 82 ? -9.805 5.120 -27.531 1.00 21.82 82 THR A CA 1
ATOM 616 C C . THR A 1 82 ? -11.248 5.323 -27.930 1.00 23.46 82 THR A C 1
ATOM 617 O O . THR A 1 82 ? -12.147 5.275 -27.086 1.00 24.45 82 THR A O 1
ATOM 621 N N . ARG A 1 83 ? -11.463 5.576 -29.216 1.00 21.26 83 ARG A N 1
ATOM 622 C CA . ARG A 1 83 ? -12.811 5.693 -29.752 1.00 22.37 83 ARG A CA 1
ATOM 623 C C . ARG A 1 83 ? -13.532 4.356 -29.897 1.00 22.28 83 ARG A C 1
ATOM 624 O O . ARG A 1 83 ? -14.718 4.346 -30.255 1.00 23.13 83 ARG A O 1
ATOM 632 N N . CYS A 1 84 ? -12.858 3.238 -29.654 1.00 21.57 84 CYS A N 1
ATOM 633 C CA . CYS A 1 84 ? -13.426 1.908 -29.771 1.00 22.01 84 CYS A CA 1
ATOM 634 C C . CYS A 1 84 ? -13.472 1.251 -28.401 1.00 22.25 84 CYS A C 1
ATOM 635 O O . CYS A 1 84 ? -12.672 1.575 -27.519 1.00 22.04 84 CYS A O 1
ATOM 638 N N . PRO A 1 85 ? -14.423 0.342 -28.184 1.00 26.78 85 PRO A N 1
ATOM 639 C CA . PRO A 1 85 ? -14.651 -0.204 -26.843 1.00 24.56 85 PRO A CA 1
ATOM 640 C C . PRO A 1 85 ? -13.762 -1.376 -26.467 1.00 27.99 85 PRO A C 1
ATOM 641 O O . PRO A 1 85 ? -13.748 -1.761 -25.280 1.00 25.00 85 PRO A O 1
ATOM 645 N N . GLN A 1 86 ? -13.071 -1.965 -27.450 1.00 24.89 86 GLN A N 1
ATOM 646 C CA . GLN A 1 86 ? -12.149 -3.067 -27.208 1.00 23.39 86 GLN A CA 1
ATOM 647 C C . GLN A 1 86 ? -10.950 -2.581 -26.410 1.00 22.55 86 GLN A C 1
ATOM 648 O O . GLN A 1 86 ? -10.548 -1.417 -26.500 1.00 23.61 86 GLN A O 1
ATOM 654 N N . SER A 1 87 ? -10.363 -3.491 -25.636 1.00 23.67 87 SER A N 1
ATOM 655 C CA . SER A 1 87 ? -9.131 -3.154 -24.937 1.00 23.12 87 SER A CA 1
ATOM 656 C C . SER A 1 87 ? -8.055 -2.769 -25.938 1.00 18.47 87 SER A C 1
ATOM 657 O O . SER A 1 87 ? -8.054 -3.214 -27.086 1.00 18.56 87 SER A O 1
ATOM 660 N N . THR A 1 88 ? -7.162 -1.903 -25.506 1.00 20.00 88 THR A N 1
ATOM 661 C CA . THR A 1 88 ? -5.990 -1.546 -26.285 1.00 18.02 88 THR A CA 1
ATOM 662 C C . THR A 1 88 ? -4.824 -2.518 -26.076 1.00 21.99 88 THR A C 1
ATOM 663 O O . THR A 1 88 ? -3.667 -2.158 -26.329 1.00 24.73 88 THR A O 1
ATOM 667 N N . VAL A 1 89 ? -5.104 -3.724 -25.587 1.00 24.40 89 VAL A N 1
ATOM 668 C CA . VAL A 1 89 ? -4.104 -4.781 -25.473 1.00 23.01 89 VAL A CA 1
ATOM 669 C C . VAL A 1 89 ? -3.887 -5.400 -26.848 1.00 21.33 89 VAL A C 1
ATOM 670 O O . VAL A 1 89 ? -4.846 -5.779 -27.524 1.00 21.97 89 VAL A O 1
ATOM 674 N N . TRP A 1 90 ? -2.625 -5.517 -27.257 1.00 18.97 90 TRP A N 1
ATOM 675 C CA . TRP A 1 90 ? -2.314 -6.121 -28.541 1.00 17.49 90 TRP A CA 1
ATOM 676 C C . TRP A 1 90 ? -2.714 -7.584 -28.553 1.00 18.43 90 TRP A C 1
ATOM 677 O O . TRP A 1 90 ? -2.514 -8.306 -27.573 1.00 17.30 90 TRP A O 1
ATOM 688 N N . THR A 1 91 ? -3.224 -8.035 -29.690 1.00 15.64 91 THR A N 1
ATOM 689 C CA . THR A 1 91 ? -3.440 -9.455 -29.904 1.00 18.48 91 THR A CA 1
ATOM 690 C C . THR A 1 91 ? -3.199 -9.710 -31.379 1.00 17.76 91 THR A C 1
ATOM 691 O O . THR A 1 91 ? -3.419 -8.830 -32.219 1.00 15.47 91 THR A O 1
ATOM 695 N N . PHE A 1 92 ? -2.692 -10.886 -31.697 1.00 18.61 92 PHE A N 1
ATOM 696 C CA . PHE A 1 92 ? -2.385 -11.183 -33.089 1.00 23.60 92 PHE A CA 1
ATOM 697 C C . PHE A 1 92 ? -3.582 -11.884 -33.703 1.00 21.14 92 PHE A C 1
ATOM 698 O O . PHE A 1 92 ? -3.884 -13.024 -33.343 1.00 24.89 92 PHE A O 1
ATOM 706 N N . ASP A 1 93 ? -4.277 -11.195 -34.607 1.00 19.86 93 ASP A N 1
ATOM 707 C CA . ASP A 1 93 ? -5.384 -11.794 -35.353 1.00 20.55 93 ASP A CA 1
ATOM 708 C C . ASP A 1 93 ? -4.769 -12.718 -36.392 1.00 24.92 93 ASP A C 1
ATOM 709 O O . ASP A 1 93 ? -4.171 -12.261 -37.371 1.00 20.17 93 ASP A O 1
ATOM 714 N N . ARG A 1 94 ? -4.883 -14.032 -36.168 1.00 24.73 94 ARG A N 1
ATOM 715 C CA . ARG A 1 94 ? -4.295 -14.989 -37.101 1.00 23.34 94 ARG A CA 1
ATOM 716 C C . ARG A 1 94 ? -5.061 -15.059 -38.413 1.00 26.36 94 ARG A C 1
ATOM 717 O O . ARG A 1 94 ? -4.486 -15.468 -39.422 1.00 28.05 94 ARG A O 1
ATOM 725 N N . GLU A 1 95 ? -6.339 -14.675 -38.442 1.00 26.82 95 GLU A N 1
ATOM 726 C CA . GLU A 1 95 ? -7.036 -14.683 -39.725 1.00 27.50 95 GLU A CA 1
ATOM 727 C C . GLU A 1 95 ? -6.562 -13.537 -40.606 1.00 29.27 95 GLU A C 1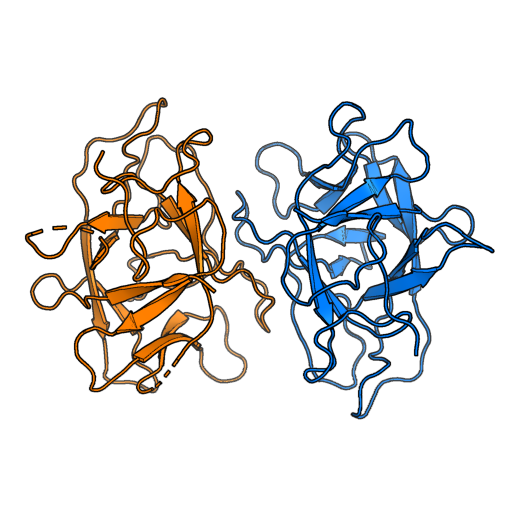
ATOM 728 O O . GLU A 1 95 ? -6.315 -13.731 -41.801 1.00 33.83 95 GLU A O 1
ATOM 734 N N . ALA A 1 96 ? -6.408 -12.339 -40.034 1.00 28.98 96 ALA A N 1
ATOM 735 C CA . ALA A 1 96 ? -5.997 -11.166 -40.794 1.00 24.79 96 ALA A CA 1
ATOM 736 C C . ALA A 1 96 ? -4.485 -11.047 -40.948 1.00 22.51 96 ALA A C 1
ATOM 737 O O . ALA A 1 96 ? -4.016 -10.415 -41.902 1.00 25.80 96 ALA A O 1
ATOM 739 N N . GLY A 1 97 ? -3.708 -11.640 -40.053 1.00 23.04 97 GLY A N 1
ATOM 740 C CA . GLY A 1 97 ? -2.274 -11.621 -40.223 1.00 20.68 97 GLY A CA 1
ATOM 741 C C . GLY A 1 97 ? -1.559 -10.391 -39.705 1.00 23.93 97 GLY A C 1
ATOM 742 O O . GLY A 1 97 ? -0.373 -10.224 -40.026 1.00 24.93 97 GLY A O 1
ATOM 743 N N . PHE A 1 98 ? -2.224 -9.531 -38.905 1.00 22.50 98 PHE A N 1
ATOM 744 C CA . PHE A 1 98 ? -1.589 -8.356 -38.296 1.00 21.53 98 PHE A CA 1
ATOM 745 C C . PHE A 1 98 ? -2.016 -8.253 -36.835 1.00 18.21 98 PHE A C 1
ATOM 746 O O . PHE A 1 98 ? -2.733 -9.105 -36.319 1.00 20.37 98 PHE A O 1
ATOM 754 N N . VAL A 1 99 ? -1.584 -7.193 -36.160 1.00 18.82 99 VAL A N 1
ATOM 755 C CA . VAL A 1 99 ? -1.863 -7.007 -34.734 1.00 22.76 99 VAL A CA 1
ATOM 756 C C . VAL A 1 99 ? -3.056 -6.076 -34.552 1.00 17.64 99 VAL A C 1
ATOM 757 O O . VAL A 1 99 ? -3.090 -4.972 -35.110 1.00 18.97 99 VAL A O 1
ATOM 761 N N . THR A 1 100 ? -4.041 -6.523 -33.774 1.00 18.43 100 THR A N 1
ATOM 762 C CA . THR A 1 100 ? -5.248 -5.740 -33.546 1.00 18.31 100 THR A CA 1
ATOM 763 C C . THR A 1 100 ? -5.438 -5.602 -32.047 1.00 18.10 100 THR A C 1
ATOM 764 O O . THR A 1 100 ? -4.537 -5.943 -31.275 1.00 18.53 100 THR A O 1
ATOM 768 N N . THR A 1 101 ? -6.581 -5.109 -31.620 1.00 20.61 101 THR A N 1
ATOM 769 C CA . THR A 1 101 ? -6.772 -4.808 -30.215 1.00 20.08 101 THR A CA 1
ATOM 770 C C . THR A 1 101 ? -7.734 -5.815 -29.611 1.00 19.57 101 THR A C 1
ATOM 771 O O . THR A 1 101 ? -8.070 -6.829 -30.234 1.00 20.27 101 THR A O 1
ATOM 775 N N . GLY A 1 102 ? -8.191 -5.529 -28.394 1.00 24.45 102 GLY A N 1
ATOM 776 C CA . GLY A 1 102 ? -9.068 -6.459 -27.712 1.00 19.92 102 GLY A CA 1
ATOM 777 C C . GLY A 1 102 ? -8.330 -7.677 -27.209 1.00 20.67 102 GLY A C 1
ATOM 778 O O . GLY A 1 102 ? -8.793 -8.809 -27.396 1.00 21.15 102 GLY A O 1
ATOM 779 N N . GLY A 1 103 ? -7.203 -7.481 -26.612 1.00 21.06 103 GLY A N 1
ATOM 780 C CA . GLY A 1 103 ? -6.459 -8.598 -26.105 1.00 25.40 103 GLY A CA 1
ATOM 781 C C . GLY A 1 103 ? -6.698 -8.810 -24.634 1.00 24.93 103 GLY A C 1
ATOM 782 O O . GLY A 1 103 ? -7.197 -7.925 -23.932 1.00 23.56 103 GLY A O 1
ATOM 783 N N . THR A 1 104 ? -6.298 -9.991 -24.166 1.00 25.56 104 THR A N 1
ATOM 784 C CA . THR A 1 104 ? -6.596 -10.428 -22.811 1.00 26.67 104 THR A CA 1
ATOM 785 C C . THR A 1 104 ? -5.381 -11.091 -22.178 1.00 27.88 104 THR A C 1
ATOM 786 O O . THR A 1 104 ? -4.539 -11.672 -22.866 1.00 28.85 104 THR A O 1
ATOM 790 N N . THR A 1 105 ? -5.298 -10.993 -20.857 1.00 29.34 105 THR A N 1
ATOM 791 C CA . THR A 1 105 ? -4.394 -11.841 -20.110 1.00 24.58 105 THR A CA 1
ATOM 792 C C . THR A 1 105 ? -4.956 -13.258 -20.051 1.00 29.40 105 THR A C 1
ATOM 793 O O . THR A 1 105 ? -6.158 -13.495 -20.205 1.00 32.40 105 THR A O 1
ATOM 797 N N . SER A 1 106 ? -4.061 -14.213 -19.856 1.00 28.78 106 SER A N 1
ATOM 798 C CA . SER A 1 106 ? -4.463 -15.597 -19.680 1.00 26.14 106 SER A CA 1
ATOM 799 C C . SER A 1 106 ? -3.338 -16.316 -18.954 1.00 33.03 106 SER A C 1
ATOM 800 O O . SER A 1 106 ? -2.162 -16.057 -19.216 1.00 31.35 106 SER A O 1
ATOM 803 N N . LYS A 1 107 ? -3.700 -17.182 -18.010 1.00 37.64 107 LYS A N 1
ATOM 804 C CA . LYS A 1 107 ? -2.713 -18.011 -17.338 1.00 35.93 107 LYS A CA 1
ATOM 805 C C . LYS A 1 107 ? -2.636 -19.409 -17.926 1.00 37.37 107 LYS A C 1
ATOM 806 O O . LYS A 1 107 ? -1.686 -20.138 -17.627 1.00 40.67 107 LYS A O 1
ATOM 812 N N . ALA A 1 108 ? -3.587 -19.775 -18.781 1.00 38.09 108 ALA A N 1
ATOM 813 C CA . ALA A 1 108 ? -3.768 -21.151 -19.208 1.00 42.13 108 ALA A CA 1
ATOM 814 C C . ALA A 1 108 ? -2.535 -21.682 -19.940 1.00 48.31 108 ALA A C 1
ATOM 815 O O . ALA A 1 108 ? -1.594 -20.951 -20.280 1.00 39.04 108 ALA A O 1
ATOM 817 N N . ILE A 1 109 ? -2.558 -22.999 -20.160 1.00 48.52 109 ILE A N 1
ATOM 818 C CA . ILE A 1 109 ? -1.499 -23.686 -20.885 1.00 44.45 109 ILE A CA 1
ATOM 819 C C . ILE A 1 109 ? -1.695 -23.550 -22.383 1.00 46.07 109 ILE A C 1
ATOM 820 O O . ILE A 1 109 ? -0.721 -23.630 -23.145 1.00 43.22 109 ILE A O 1
ATOM 825 N N . GLY A 1 110 ? -2.931 -23.326 -22.824 1.00 44.52 110 GLY A N 1
ATOM 826 C CA . GLY A 1 110 ? -3.209 -23.136 -24.225 1.00 43.19 110 GLY A CA 1
ATOM 827 C C . GLY A 1 110 ? -2.511 -21.919 -24.803 1.00 43.13 110 GLY A C 1
ATOM 828 O O . GLY A 1 110 ? -2.247 -20.924 -24.110 1.00 38.69 110 GLY A O 1
ATOM 829 N N . PRO A 1 111 ? -2.210 -21.977 -26.098 1.00 36.10 111 PRO A N 1
ATOM 830 C CA . PRO A 1 111 ? -1.644 -20.808 -26.770 1.00 35.73 111 PRO A CA 1
ATOM 831 C C . PRO A 1 111 ? -2.609 -19.638 -26.673 1.00 29.78 111 PRO A C 1
ATOM 832 O O . PRO A 1 111 ? -3.824 -19.820 -26.672 1.00 29.17 111 PRO A O 1
ATOM 836 N N . HIS A 1 112 ? -2.063 -18.428 -26.584 1.00 29.05 112 HIS A N 1
ATOM 837 C CA . HIS A 1 112 ? -2.888 -17.234 -26.428 1.00 27.90 112 HIS A CA 1
ATOM 838 C C . HIS A 1 112 ? -2.300 -16.099 -27.248 1.00 25.86 112 HIS A C 1
ATOM 839 O O . HIS A 1 112 ? -1.125 -15.758 -27.080 1.00 27.70 112 HIS A O 1
ATOM 846 N N . ASN A 1 113 ? -3.123 -15.487 -28.096 1.00 24.48 113 ASN A N 1
ATOM 847 C CA . ASN A 1 113 ? -2.607 -14.613 -29.147 1.00 26.29 113 ASN A CA 1
ATOM 848 C C . ASN A 1 113 ? -2.257 -13.209 -28.678 1.00 25.60 113 ASN A C 1
ATOM 849 O O . ASN A 1 113 ? -1.790 -12.400 -29.495 1.00 23.08 113 ASN A O 1
ATOM 854 N N . SER A 1 114 ? -2.468 -12.881 -27.411 1.00 20.94 114 SER A N 1
ATOM 855 C CA . SER A 1 114 ? -1.974 -11.614 -26.900 1.00 22.28 114 SER A CA 1
ATOM 856 C C . SER A 1 114 ? -0.581 -11.731 -26.276 1.00 21.93 114 SER A C 1
ATOM 857 O O . SER A 1 114 ? -0.108 -10.769 -25.664 1.00 19.91 114 SER A O 1
ATOM 860 N N . ARG A 1 115 ? 0.092 -12.868 -26.430 1.00 21.59 115 ARG A N 1
ATOM 861 C CA . ARG A 1 115 ? 1.402 -13.064 -25.823 1.00 29.31 115 ARG A CA 1
ATOM 862 C C . ARG A 1 115 ? 2.495 -12.685 -26.815 1.00 24.67 115 ARG A C 1
ATOM 863 O O . ARG A 1 115 ? 2.631 -13.301 -27.879 1.00 22.62 115 ARG A O 1
ATOM 871 N N . PHE A 1 116 ? 3.286 -11.689 -26.450 1.00 23.15 116 PHE A N 1
ATOM 872 C CA . PHE A 1 116 ? 4.417 -11.270 -27.253 1.00 24.45 116 PHE A CA 1
ATOM 873 C C . PHE A 1 116 ? 5.685 -11.410 -26.419 1.00 24.77 116 PHE A C 1
ATOM 874 O O . PHE A 1 116 ? 5.636 -11.462 -25.186 1.00 23.62 116 PHE A O 1
ATOM 882 N N . ALA A 1 117 ? 6.822 -11.501 -27.107 1.00 23.82 117 ALA A N 1
ATOM 883 C CA . ALA A 1 117 ? 8.124 -11.423 -26.467 1.00 28.51 117 ALA A CA 1
ATOM 884 C C . ALA A 1 117 ? 8.979 -10.418 -27.218 1.00 25.93 117 ALA A C 1
ATOM 885 O O . ALA A 1 117 ? 8.740 -10.143 -28.396 1.00 30.59 117 ALA A O 1
ATOM 887 N N . ILE A 1 118 ? 9.970 -9.863 -26.522 1.00 24.26 118 ILE A N 1
ATOM 888 C CA . ILE A 1 118 ? 10.941 -8.947 -27.109 1.00 29.81 118 ILE A CA 1
ATOM 889 C C . ILE A 1 118 ? 12.325 -9.581 -27.083 1.00 31.06 118 ILE A C 1
ATOM 890 O O . ILE A 1 118 ? 12.728 -10.202 -26.093 1.00 30.78 118 ILE A O 1
ATOM 895 N N . ARG A 1 119 ? 13.063 -9.389 -28.168 1.00 34.28 119 ARG A N 1
ATOM 896 C CA . ARG A 1 119 ? 14.384 -9.964 -28.353 1.00 36.79 119 ARG A CA 1
ATOM 897 C C . ARG A 1 119 ? 15.290 -8.921 -28.983 1.00 38.23 119 ARG A C 1
ATOM 898 O O . ARG A 1 119 ? 14.821 -8.037 -29.705 1.00 41.20 119 ARG A O 1
ATOM 906 N N . LYS A 1 120 ? 16.596 -9.043 -28.717 1.00 44.63 120 LYS A N 1
ATOM 907 C CA . LYS A 1 120 ? 17.596 -8.196 -29.363 1.00 45.70 120 LYS A CA 1
ATOM 908 C C . LYS A 1 120 ? 17.687 -8.503 -30.854 1.00 39.84 120 LYS A C 1
ATOM 909 O O . LYS A 1 120 ? 17.361 -9.596 -31.312 1.00 41.68 120 LYS A O 1
ATOM 915 N N . ALA A 1 121 ? 18.125 -7.516 -31.618 1.00 46.68 121 ALA A N 1
ATOM 916 C CA . ALA A 1 121 ? 18.446 -7.705 -33.024 1.00 49.61 121 ALA A CA 1
ATOM 917 C C . ALA A 1 121 ? 19.904 -7.311 -33.209 1.00 62.06 121 ALA A C 1
ATOM 918 O O . ALA A 1 121 ? 20.284 -6.175 -32.904 1.00 65.24 121 ALA A O 1
ATOM 920 N N . GLY A 1 122 ? 20.721 -8.250 -33.679 1.00 68.43 122 GLY A N 1
ATOM 921 C CA . GLY A 1 122 ? 22.144 -8.008 -33.840 1.00 58.04 122 GLY A CA 1
ATOM 922 C C . GLY A 1 122 ? 22.936 -8.271 -32.576 1.00 66.76 122 GLY A C 1
ATOM 923 O O . GLY A 1 122 ? 22.752 -9.301 -31.927 1.00 68.50 122 GLY A O 1
ATOM 924 N N . SER A 1 126 ? 25.888 -7.884 -31.219 1.00 81.18 125 SER A N 1
ATOM 925 C CA . SER A 1 126 ? 26.441 -6.534 -31.312 1.00 86.47 125 SER A CA 1
ATOM 926 C C . SER A 1 126 ? 25.418 -5.507 -30.836 1.00 84.41 125 SER A C 1
ATOM 927 O O . SER A 1 126 ? 24.221 -5.800 -30.781 1.00 82.06 125 SER A O 1
ATOM 930 N N . GLN A 1 127 ? 25.897 -4.313 -30.500 1.00 87.71 126 GLN A N 1
ATOM 931 C CA . GLN A 1 127 ? 25.126 -3.225 -29.909 1.00 84.54 126 GLN A CA 1
ATOM 932 C C . GLN A 1 127 ? 24.988 -2.056 -30.893 1.00 84.18 126 GLN A C 1
ATOM 933 O O . GLN A 1 127 ? 25.671 -2.019 -31.922 1.00 86.63 126 GLN A O 1
ATOM 939 N N . PRO A 1 128 ? 24.118 -1.054 -30.603 1.00 82.51 127 PRO A N 1
ATOM 940 C CA . PRO A 1 128 ? 23.343 -0.529 -29.457 1.00 80.07 127 PRO A CA 1
ATOM 941 C C . PRO A 1 128 ? 22.332 -1.463 -28.770 1.00 78.18 127 PRO A C 1
ATOM 942 O O . PRO A 1 128 ? 22.634 -2.590 -28.360 1.00 78.92 127 PRO A O 1
ATOM 946 N N . ARG A 1 129 ? 21.116 -0.950 -28.620 1.00 72.39 128 ARG A N 1
ATOM 947 C CA . ARG A 1 129 ? 20.015 -1.679 -27.999 1.00 64.64 128 ARG A CA 1
ATOM 948 C C . ARG A 1 129 ? 18.831 -1.686 -28.963 1.00 55.35 128 ARG A C 1
ATOM 949 O O . ARG A 1 129 ? 17.834 -1.004 -28.733 1.00 52.70 128 ARG A O 1
ATOM 957 N N . ASP A 1 130 ? 18.951 -2.450 -30.045 1.00 50.59 129 ASP A N 1
ATOM 958 C CA . ASP A 1 130 ? 17.840 -2.680 -30.955 1.00 47.79 129 ASP A CA 1
ATOM 959 C C . ASP A 1 130 ? 17.083 -3.926 -30.544 1.00 46.61 129 ASP A C 1
ATOM 960 O O . ASP A 1 130 ? 17.657 -4.880 -30.011 1.00 47.26 129 ASP A O 1
ATOM 965 N N . TYR A 1 131 ? 15.778 -3.913 -30.790 1.00 42.18 130 TYR A N 1
ATOM 966 C CA . TYR A 1 131 ? 14.965 -5.057 -30.440 1.00 35.79 130 TYR A CA 1
ATOM 967 C C . TYR A 1 131 ? 13.962 -5.318 -31.545 1.00 35.75 130 TYR A C 1
ATOM 968 O O . TYR A 1 131 ? 13.780 -4.521 -32.471 1.00 32.45 130 TYR A O 1
ATOM 977 N N . GLN A 1 132 ? 13.338 -6.479 -31.456 1.00 37.51 131 GLN A N 1
ATOM 978 C CA . GLN A 1 132 ? 12.171 -6.802 -32.253 1.00 31.37 131 GLN A CA 1
ATOM 979 C C . GLN A 1 132 ? 11.108 -7.388 -31.329 1.00 33.76 131 GLN A C 1
ATOM 980 O O . GLN A 1 132 ? 11.379 -7.728 -30.170 1.00 27.28 131 GLN A O 1
ATOM 986 N N . ILE A 1 133 ? 9.886 -7.507 -31.850 1.00 29.03 132 ILE A N 1
ATOM 987 C CA . ILE A 1 133 ? 8.782 -8.141 -31.144 1.00 21.78 132 ILE A CA 1
ATOM 988 C C . ILE A 1 133 ? 8.439 -9.439 -31.847 1.00 23.76 132 ILE A C 1
ATOM 989 O O . ILE A 1 133 ? 8.346 -9.491 -33.080 1.00 22.12 132 ILE A O 1
ATOM 994 N N . GLU A 1 134 ? 8.261 -10.487 -31.067 1.00 25.90 133 GLU A N 1
ATOM 995 C CA . GLU A 1 134 ? 7.866 -11.769 -31.601 1.00 25.25 133 GLU A CA 1
ATOM 996 C C . GLU A 1 134 ? 6.474 -12.080 -31.104 1.00 24.80 133 GLU A C 1
ATOM 997 O O . GLU A 1 134 ? 6.107 -11.685 -29.997 1.00 29.54 133 GLU A O 1
ATOM 1003 N N . VAL A 1 135 ? 5.702 -12.761 -31.946 1.00 21.20 134 VAL A N 1
ATOM 1004 C CA . VAL A 1 135 ? 4.400 -13.308 -31.580 1.00 23.59 134 VAL A CA 1
ATOM 1005 C C . VAL A 1 135 ? 4.621 -14.707 -31.006 1.00 25.12 134 VAL A C 1
ATOM 1006 O O . VAL A 1 135 ? 5.013 -15.620 -31.733 1.00 29.42 134 VAL A O 1
ATOM 1010 N N . CYS A 1 136 ? 4.379 -14.899 -29.708 1.00 25.74 135 CYS A N 1
ATOM 1011 C CA . CYS A 1 136 ? 4.702 -16.178 -29.061 1.00 33.47 135 CYS A CA 1
ATOM 1012 C C . CYS A 1 136 ? 3.510 -16.721 -28.286 1.00 25.55 135 CYS A C 1
ATOM 1013 O O . CYS A 1 136 ? 3.402 -16.530 -27.073 1.00 24.58 135 CYS A O 1
ATOM 1016 N N . PRO A 1 137 ? 2.610 -17.427 -28.956 1.00 24.31 136 PRO A N 1
ATOM 1017 C CA . PRO A 1 137 ? 1.390 -17.889 -28.284 1.00 26.32 136 PRO A CA 1
ATOM 1018 C C . PRO A 1 137 ? 1.634 -18.700 -27.029 1.00 30.16 136 PRO A C 1
ATOM 1019 O O . PRO A 1 137 ? 0.743 -18.764 -26.176 1.00 32.80 136 PRO A O 1
ATOM 1023 N N . CYS A 1 138 ? 2.801 -19.301 -26.859 1.00 27.40 137 CYS A N 1
ATOM 1024 C CA . CYS A 1 138 ? 3.061 -20.127 -25.687 1.00 31.04 137 CYS A CA 1
ATOM 1025 C C . CYS A 1 138 ? 3.860 -19.342 -24.661 1.00 31.53 137 CYS A C 1
ATOM 1026 O O . CYS A 1 138 ? 4.916 -18.789 -24.984 1.00 29.93 137 CYS A O 1
ATOM 1029 N N . SER A 1 139 ? 3.367 -19.313 -23.424 1.00 33.39 138 SER A N 1
ATOM 1030 C CA . SER A 1 139 ? 4.071 -18.579 -22.382 1.00 33.4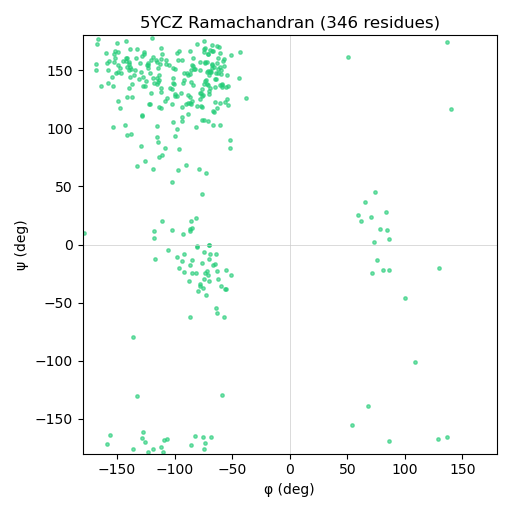5 138 SER A CA 1
ATOM 1031 C C . SER A 1 139 ? 5.497 -19.090 -22.244 1.00 33.94 138 SER A C 1
ATOM 1032 O O . SER A 1 139 ? 5.814 -20.237 -22.579 1.00 35.01 138 SER A O 1
ATOM 1035 N N . THR A 1 140 ? 6.363 -18.203 -21.766 1.00 36.22 139 THR A N 1
ATOM 1036 C CA . THR A 1 140 ? 7.770 -18.519 -21.595 1.00 36.28 139 THR A CA 1
ATOM 1037 C C . THR A 1 140 ? 8.363 -17.552 -20.583 1.00 35.71 139 THR A C 1
ATOM 1038 O O . THR A 1 140 ? 7.849 -16.448 -20.376 1.00 35.42 139 THR A O 1
ATOM 1042 N N . GLY A 1 141 ? 9.452 -17.983 -19.949 1.00 41.57 140 GLY A N 1
ATOM 1043 C CA . GLY A 1 141 ? 9.899 -17.285 -18.759 1.00 39.72 140 GLY A CA 1
ATOM 1044 C C . GLY A 1 141 ? 8.885 -17.307 -17.639 1.00 43.02 140 GLY A C 1
ATOM 1045 O O . GLY A 1 141 ? 8.944 -16.463 -16.742 1.00 41.35 140 GLY A O 1
ATOM 1046 N N . VAL A 1 142 ? 7.945 -18.250 -17.667 1.00 41.87 141 VAL A N 1
ATOM 1047 C CA . VAL A 1 142 ? 6.833 -18.293 -16.729 1.00 44.60 141 VAL A CA 1
ATOM 1048 C C . VAL A 1 142 ? 6.910 -19.615 -15.977 1.00 49.78 141 VAL A C 1
ATOM 1049 O O . VAL A 1 142 ? 7.105 -20.679 -16.582 1.00 55.77 141 VAL A O 1
ATOM 1053 N N . GLU A 1 143 ? 6.820 -19.546 -14.655 1.00 50.96 142 GLU A N 1
ATOM 1054 C CA . GLU A 1 143 ? 6.941 -20.752 -13.839 1.00 59.88 142 GLU A CA 1
ATOM 1055 C C . GLU A 1 143 ? 5.551 -21.362 -13.647 1.00 59.64 142 GLU A C 1
ATOM 1056 O O . GLU A 1 143 ? 4.965 -21.369 -12.561 1.00 64.72 142 GLU A O 1
ATOM 1062 N N . ARG A 1 144 ? 5.018 -21.860 -14.755 1.00 52.04 143 ARG A N 1
ATOM 1063 C CA . ARG A 1 144 ? 3.792 -22.645 -14.743 1.00 50.41 143 ARG A CA 1
ATOM 1064 C C . ARG A 1 144 ? 3.755 -23.453 -16.032 1.00 53.40 143 ARG A C 1
ATOM 1065 O O . ARG A 1 144 ? 4.536 -23.192 -16.959 1.00 52.30 143 ARG A O 1
ATOM 1073 N N . PRO A 1 145 ? 2.894 -24.466 -16.112 1.00 49.55 144 PRO A N 1
ATOM 1074 C CA . PRO A 1 145 ? 2.827 -25.269 -17.337 1.00 49.56 144 PRO A CA 1
ATOM 1075 C C . PRO A 1 145 ? 2.566 -24.403 -18.565 1.00 52.46 144 PRO A C 1
ATOM 1076 O O . PRO A 1 145 ? 1.714 -23.511 -18.549 1.00 50.71 144 PRO A O 1
ATOM 1080 N N . SER A 1 146 ? 3.318 -24.670 -19.636 1.00 49.71 145 SER A N 1
ATOM 1081 C CA . SER A 1 146 ? 3.214 -23.901 -20.868 1.00 44.82 145 SER A CA 1
ATOM 1082 C C . SER A 1 146 ? 3.283 -24.834 -22.067 1.00 48.75 145 SER A C 1
ATOM 1083 O O . SER A 1 146 ? 3.996 -25.841 -22.035 1.00 51.99 145 SER A O 1
ATOM 1086 N N . CYS A 1 147 ? 2.528 -24.505 -23.117 1.00 49.00 146 CYS A N 1
ATOM 1087 C CA . CYS A 1 147 ? 2.590 -25.271 -24.356 1.00 45.68 146 CYS A CA 1
ATOM 1088 C C . CYS A 1 147 ? 3.960 -25.109 -25.004 1.00 48.23 146 CYS A C 1
ATOM 1089 O O . CYS A 1 147 ? 4.638 -24.089 -24.837 1.00 46.76 146 CYS A O 1
ATOM 1092 N N . ARG A 1 148 ? 4.361 -26.125 -25.767 1.00 50.79 147 ARG A N 1
ATOM 1093 C CA . ARG A 1 148 ? 5.755 -26.257 -26.165 1.00 54.43 147 ARG A CA 1
ATOM 1094 C C . ARG A 1 148 ? 6.072 -25.695 -27.546 1.00 42.16 147 ARG A C 1
ATOM 1095 O O . ARG A 1 148 ? 7.243 -25.421 -27.829 1.00 42.84 147 ARG A O 1
ATOM 1103 N N . MET A 1 149 ? 5.082 -25.517 -28.409 1.00 45.49 148 MET A N 1
ATOM 1104 C CA . MET A 1 149 ? 5.379 -25.036 -29.750 1.00 46.84 148 MET A CA 1
ATOM 1105 C C . MET A 1 149 ? 6.009 -23.643 -29.707 1.00 47.39 148 MET A C 1
ATOM 1106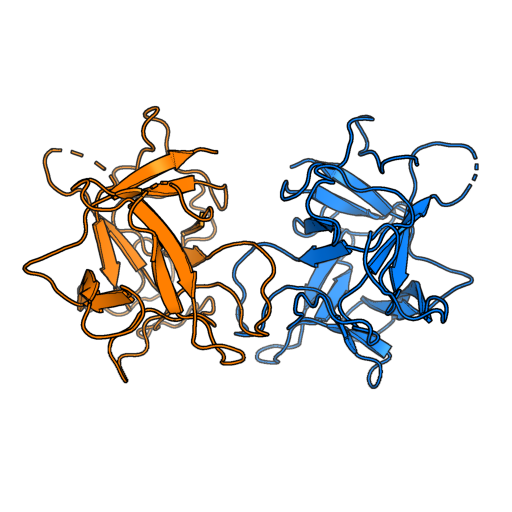 O O . MET A 1 149 ? 5.907 -22.905 -28.717 1.00 48.81 148 MET A O 1
ATOM 1111 N N . GLY A 1 150 ? 6.680 -23.287 -30.798 1.00 45.94 149 GLY A N 1
ATOM 1112 C CA . GLY A 1 150 ? 7.454 -22.066 -30.850 1.00 42.75 149 GLY A CA 1
ATOM 1113 C C . GLY A 1 150 ? 6.596 -20.855 -31.155 1.00 36.74 149 GLY A C 1
ATOM 1114 O O . GLY A 1 150 ? 5.367 -20.874 -31.068 1.00 36.54 149 GLY A O 1
ATOM 1115 N N . CYS A 1 151 ? 7.272 -19.778 -31.528 1.00 35.96 150 CYS A N 1
ATOM 1116 C CA . CYS A 1 151 ? 6.566 -18.544 -31.821 1.00 32.40 150 CYS A CA 1
ATOM 1117 C C . CYS A 1 151 ? 6.057 -18.534 -33.261 1.00 33.11 150 CYS A C 1
ATOM 1118 O O . CYS A 1 151 ? 6.516 -19.290 -34.123 1.00 36.86 150 CYS A O 1
ATOM 1121 N N . LEU A 1 152 ? 5.075 -17.677 -33.520 1.00 26.44 151 LEU A N 1
ATOM 1122 C CA . LEU A 1 152 ? 4.657 -17.518 -34.903 1.00 24.08 151 LEU A CA 1
ATOM 1123 C C . LEU A 1 152 ? 5.721 -16.809 -35.711 1.00 30.29 151 LEU A C 1
ATOM 1124 O O . LEU A 1 152 ? 5.847 -17.068 -36.914 1.00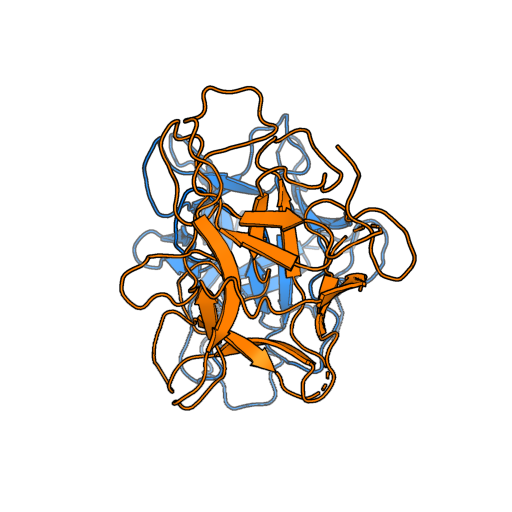 33.92 151 LEU A O 1
ATOM 1129 N N . GLY A 1 153 ? 6.491 -15.911 -35.082 1.00 27.44 152 GLY A N 1
ATOM 1130 C CA . GLY A 1 153 ? 7.551 -15.205 -35.764 1.00 27.15 152 GLY A CA 1
ATOM 1131 C C . GLY A 1 153 ? 7.573 -13.732 -35.400 1.00 25.66 152 GLY A C 1
ATOM 1132 O O . GLY A 1 153 ? 6.939 -13.286 -34.447 1.00 23.99 152 GLY A O 1
ATOM 1133 N N . THR A 1 154 ? 8.312 -12.965 -36.190 1.00 27.12 153 THR A N 1
ATOM 1134 C CA . THR A 1 154 ? 8.689 -11.602 -35.850 1.00 27.12 153 THR A CA 1
ATOM 1135 C C . THR A 1 154 ? 7.811 -10.600 -36.592 1.00 23.46 153 THR A C 1
ATOM 1136 O O . THR A 1 154 ? 7.425 -10.827 -37.746 1.00 22.72 153 THR A O 1
ATOM 1140 N N . LEU A 1 155 ? 7.490 -9.495 -35.913 1.00 23.55 154 LEU A N 1
ATOM 1141 C CA . LEU A 1 155 ? 6.671 -8.442 -36.503 1.00 20.11 154 LEU A CA 1
ATOM 1142 C C . LEU A 1 155 ? 7.496 -7.597 -37.455 1.00 22.37 154 LEU A C 1
ATOM 1143 O O . LEU A 1 155 ? 8.598 -7.149 -37.111 1.00 23.19 154 LEU A O 1
ATOM 1148 N N . GLY A 1 156 ? 6.969 -7.385 -38.658 1.00 21.75 155 GLY A N 1
ATOM 1149 C CA . GLY A 1 156 ? 7.579 -6.471 -39.594 1.00 21.96 155 GLY A CA 1
ATOM 1150 C C . GLY A 1 156 ? 6.540 -5.479 -40.057 1.00 21.76 155 GLY A C 1
ATOM 1151 O O . GLY A 1 156 ? 5.344 -5.660 -39.836 1.00 27.02 155 GLY A O 1
ATOM 1152 N N . LEU A 1 157 ? 7.004 -4.405 -40.688 1.00 20.52 156 LEU A N 1
ATOM 1153 C CA . LEU A 1 157 ? 6.069 -3.438 -41.247 1.00 18.88 156 LEU A CA 1
ATOM 1154 C C . LEU A 1 157 ? 5.389 -4.016 -42.482 1.00 24.09 156 LEU A C 1
ATOM 1155 O O . LEU A 1 157 ? 6.034 -4.648 -43.325 1.00 26.62 156 LEU A O 1
ATOM 1160 N N . ALA A 1 158 ? 4.083 -3.782 -42.596 1.00 18.07 157 ALA A N 1
ATOM 1161 C CA . ALA A 1 158 ? 3.267 -4.408 -43.629 1.00 25.15 157 ALA A CA 1
ATOM 1162 C C . ALA A 1 158 ? 2.476 -3.343 -44.376 1.00 28.10 157 ALA A C 1
ATOM 1163 O O . ALA A 1 158 ? 1.549 -2.751 -43.811 1.00 26.12 157 ALA A O 1
ATOM 1165 N N . GLU A 1 159 ? 2.825 -3.113 -45.644 1.00 31.56 158 GLU A N 1
ATOM 1166 C CA . GLU A 1 159 ? 2.118 -2.120 -46.446 1.00 34.96 158 GLU A CA 1
ATOM 1167 C C . GLU A 1 159 ? 0.660 -2.509 -46.561 1.00 32.05 158 GLU A C 1
ATOM 1168 O O . GLU A 1 159 ? 0.345 -3.600 -47.045 1.00 36.79 158 GLU A O 1
ATOM 1174 N N . GLY A 1 160 ? -0.227 -1.621 -46.120 1.00 29.69 159 GLY A N 1
ATOM 1175 C CA . GLY A 1 160 ? -1.608 -2.009 -45.956 1.00 26.17 159 GLY A CA 1
ATOM 1176 C C . GLY A 1 160 ? -2.590 -1.270 -46.830 1.00 29.92 159 GLY A C 1
ATOM 1177 O O . GLY A 1 160 ? -3.738 -1.698 -46.935 1.00 29.40 159 GLY A O 1
ATOM 1178 N N . GLY A 1 161 ? -2.169 -0.178 -47.466 1.00 31.37 160 GLY A N 1
ATOM 1179 C CA . GLY A 1 161 ? -3.116 0.728 -48.089 1.00 25.92 160 GLY A CA 1
ATOM 1180 C C . GLY A 1 161 ? -3.200 2.017 -47.297 1.00 30.84 160 GLY A C 1
ATOM 1181 O O . GLY A 1 161 ? -2.297 2.851 -47.400 1.00 37.66 160 GLY A O 1
ATOM 1182 N N . LYS A 1 162 ? -4.240 2.195 -46.473 1.00 31.03 161 LYS A N 1
ATOM 1183 C CA . LYS A 1 162 ? -4.338 3.417 -45.676 1.00 26.75 161 LYS A CA 1
ATOM 1184 C C . LYS A 1 162 ? -3.295 3.453 -44.561 1.00 26.21 161 LYS A C 1
ATOM 1185 O O . LYS A 1 162 ? -2.874 4.530 -44.133 1.00 25.04 161 LYS A O 1
ATOM 1191 N N . ASN A 1 163 ? -2.833 2.304 -44.098 1.00 23.79 162 ASN A N 1
ATOM 1192 C CA . ASN A 1 163 ? -1.891 2.314 -43.003 1.00 22.06 162 ASN A CA 1
ATOM 1193 C C . ASN A 1 163 ? -0.840 1.243 -43.184 1.00 24.29 162 ASN A C 1
ATOM 1194 O O . ASN A 1 163 ? -1.024 0.266 -43.919 1.00 22.75 162 ASN A O 1
ATOM 1199 N N . VAL A 1 164 ? 0.282 1.469 -42.510 1.00 22.22 163 VAL A N 1
ATOM 1200 C CA . VAL A 1 164 ? 1.325 0.469 -42.345 1.00 17.62 163 VAL A CA 1
ATOM 1201 C C . VAL A 1 164 ? 1.014 -0.313 -41.077 1.00 19.19 163 VAL A C 1
ATOM 1202 O O . VAL A 1 164 ? 0.879 0.266 -39.995 1.00 18.13 163 VAL A O 1
ATOM 1206 N N . LEU A 1 165 ? 0.844 -1.615 -41.211 1.00 20.32 164 LEU A N 1
ATOM 1207 C CA . LEU A 1 165 ? 0.456 -2.449 -40.085 1.00 20.83 164 LEU A CA 1
ATOM 1208 C C . LEU A 1 165 ? 1.647 -3.328 -39.714 1.00 21.40 164 LEU A C 1
ATOM 1209 O O . LEU A 1 165 ? 2.731 -3.211 -40.303 1.00 22.46 164 LEU A O 1
ATOM 1214 N N . LEU A 1 166 ? 1.463 -4.182 -38.706 1.00 19.83 165 LEU A N 1
ATOM 1215 C CA . LEU A 1 166 ? 2.491 -5.131 -38.281 1.00 21.41 165 LEU A CA 1
ATOM 1216 C C . LEU A 1 166 ? 2.032 -6.545 -38.600 1.00 20.82 165 LEU A C 1
ATOM 1217 O O . LEU A 1 166 ? 1.024 -6.996 -38.056 1.00 19.70 165 LEU A O 1
ATOM 1222 N N . ASN A 1 167 ? 2.764 -7.238 -39.463 1.00 18.85 166 ASN A N 1
ATOM 1223 C CA . ASN A 1 167 ? 2.499 -8.644 -39.749 1.00 21.54 166 ASN A CA 1
ATOM 1224 C C . ASN A 1 167 ? 3.714 -9.468 -39.354 1.00 20.41 166 ASN A C 1
ATOM 1225 O O . ASN A 1 167 ? 4.685 -8.946 -38.810 1.00 21.73 166 ASN A O 1
ATOM 1230 N N . ILE A 1 168 ? 3.652 -10.768 -39.626 1.00 20.12 167 ILE A N 1
ATOM 1231 C CA . ILE A 1 168 ? 4.799 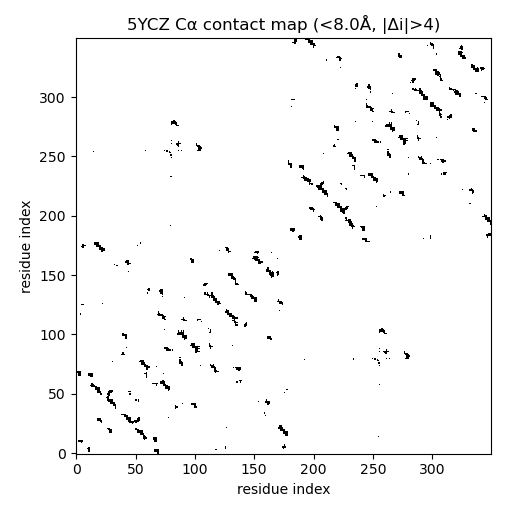-11.646 -39.412 1.00 24.05 167 ILE A CA 1
ATOM 1232 C C . ILE A 1 168 ? 5.744 -11.488 -40.590 1.00 24.80 167 ILE A C 1
ATOM 1233 O O . ILE A 1 168 ? 5.379 -11.782 -41.732 1.00 29.26 167 ILE A O 1
ATOM 1238 N N . ASN A 1 169 ? 6.961 -11.044 -40.324 1.00 25.21 168 ASN A N 1
ATOM 1239 C CA . ASN A 1 169 ? 7.963 -10.970 -41.384 1.00 26.79 168 ASN A CA 1
ATOM 1240 C C . ASN A 1 169 ? 9.320 -11.337 -40.792 1.00 28.38 168 ASN A C 1
ATOM 1241 O O . ASN A 1 169 ? 9.973 -10.517 -40.141 1.00 28.39 168 ASN A O 1
ATOM 1246 N N . ASN A 1 170 ? 9.766 -12.558 -41.048 1.00 30.68 169 ASN A N 1
ATOM 1247 C CA . ASN A 1 170 ? 10.947 -13.007 -40.323 1.00 34.87 169 ASN A CA 1
ATOM 1248 C C . ASN A 1 170 ? 12.220 -12.407 -40.901 1.00 34.33 169 ASN A C 1
ATOM 1249 O O . ASN A 1 170 ? 13.139 -12.068 -40.148 1.00 35.04 169 ASN A O 1
ATOM 1254 N N . GLU A 1 171 ? 12.289 -12.220 -42.222 1.00 38.09 170 GLU A N 1
ATOM 1255 C CA . GLU A 1 171 ? 13.532 -11.666 -42.751 1.00 42.08 170 GLU A CA 1
ATOM 1256 C C . GLU A 1 171 ? 13.629 -10.159 -42.538 1.00 36.33 170 GLU A C 1
ATOM 1257 O O . GLU A 1 171 ? 14.724 -9.644 -42.301 1.00 40.30 170 GLU A O 1
ATOM 1263 N N . SER A 1 172 ? 12.524 -9.424 -42.580 1.00 30.43 171 SER A N 1
ATOM 1264 C CA . SER A 1 172 ? 12.587 -7.970 -42.434 1.00 33.27 171 SER A CA 1
ATOM 1265 C C . SER A 1 172 ? 11.804 -7.506 -41.217 1.00 28.81 171 SER A C 1
ATOM 1266 O O . SER A 1 172 ? 10.802 -6.794 -41.347 1.00 31.98 171 SER A O 1
ATOM 1269 N N . PRO A 1 173 ? 12.239 -7.880 -40.021 1.00 30.21 172 PRO A N 1
ATOM 1270 C CA . PRO A 1 173 ? 11.545 -7.426 -38.819 1.00 26.64 172 PRO A CA 1
ATOM 1271 C C . PRO A 1 173 ? 11.620 -5.913 -38.644 1.00 28.84 172 PRO A C 1
ATOM 1272 O O . PRO A 1 173 ? 12.597 -5.257 -39.012 1.00 30.59 172 PRO A O 1
ATOM 1276 N N . HIS A 1 174 ? 10.568 -5.353 -38.060 1.00 27.87 173 HIS A N 1
ATOM 1277 C CA . HIS A 1 174 ? 10.611 -3.956 -37.651 1.00 28.25 173 HIS A CA 1
ATOM 1278 C C . HIS A 1 174 ? 11.448 -3.864 -36.384 1.00 30.23 173 HIS A C 1
ATOM 1279 O O . HIS A 1 174 ? 11.009 -4.286 -35.309 1.00 29.49 173 HIS A O 1
ATOM 1286 N N . THR A 1 175 ? 12.656 -3.335 -36.496 1.00 28.15 174 THR A N 1
ATOM 1287 C CA . THR A 1 175 ? 13.474 -3.164 -35.308 1.00 27.15 174 THR A CA 1
ATOM 1288 C C . THR A 1 175 ? 13.188 -1.813 -34.678 1.00 27.14 174 THR A C 1
ATOM 1289 O O . THR A 1 175 ? 12.913 -0.830 -35.375 1.00 24.81 174 THR A O 1
ATOM 1293 N N . ILE A 1 176 ? 13.250 -1.768 -33.346 1.00 23.90 175 ILE A N 1
ATOM 1294 C CA . ILE A 1 176 ? 12.802 -0.601 -32.598 1.00 25.58 175 ILE A CA 1
ATOM 1295 C C . ILE A 1 176 ? 13.675 -0.384 -31.369 1.00 30.72 175 ILE A C 1
ATOM 1296 O O . ILE A 1 176 ? 14.329 -1.300 -30.871 1.00 30.37 175 ILE A O 1
ATOM 1301 N N . ARG A 1 177 ? 13.678 0.858 -30.884 1.00 31.70 176 ARG A N 1
ATOM 1302 C CA . ARG A 1 177 ? 14.204 1.222 -29.580 1.00 30.11 176 ARG A CA 1
ATOM 1303 C C . ARG A 1 177 ? 13.065 1.757 -28.724 1.00 35.08 176 ARG A C 1
ATOM 1304 O O . ARG A 1 177 ? 12.051 2.226 -29.242 1.00 40.85 176 ARG A O 1
ATOM 1312 N N . PHE A 1 178 ? 13.249 1.719 -27.409 1.00 33.74 177 PHE A N 1
ATOM 1313 C CA . PHE A 1 178 ? 12.281 2.243 -26.453 1.00 35.64 177 PHE A CA 1
ATOM 1314 C C . PHE A 1 178 ? 12.772 3.550 -25.842 1.00 36.22 177 PHE A C 1
ATOM 1315 O O . PHE A 1 178 ? 13.874 3.607 -25.291 1.00 43.39 177 PHE A O 1
ATOM 1323 N N . VAL A 1 179 ? 11.948 4.588 -25.919 1.00 36.88 178 VAL A N 1
ATOM 1324 C CA . VAL A 1 179 ? 12.253 5.894 -25.352 1.00 34.26 178 VAL A CA 1
ATOM 1325 C C . VAL A 1 179 ? 11.268 6.140 -24.228 1.00 35.03 178 VAL A C 1
ATOM 1326 O O . VAL A 1 179 ? 10.053 6.187 -24.458 1.00 34.18 178 VAL A O 1
ATOM 1330 N N . LYS A 1 180 ? 11.781 6.287 -23.016 1.00 35.66 179 LYS A N 1
ATOM 1331 C CA . LYS A 1 180 ? 10.885 6.433 -21.879 1.00 38.42 179 LYS A CA 1
ATOM 1332 C C . LYS A 1 180 ? 10.140 7.761 -21.958 1.00 40.03 179 LYS A C 1
ATOM 1333 O O . LYS A 1 180 ? 10.578 8.722 -22.605 1.00 41.76 179 LYS A O 1
ATOM 1339 N N . VAL A 1 181 ? 8.984 7.791 -21.311 1.00 35.76 180 VAL A N 1
ATOM 1340 C CA . VAL A 1 181 ? 8.133 8.962 -21.301 1.00 40.16 180 VAL A CA 1
ATOM 1341 C C . VAL A 1 181 ? 7.964 9.449 -19.864 1.00 43.65 180 VAL A C 1
ATOM 1342 O O . VAL A 1 181 ? 8.577 10.438 -19.455 1.00 47.55 180 VAL A O 1
ATOM 1346 N N . THR B 1 1 ? -12.131 25.745 -12.750 1.00 67.94 1 THR B N 1
ATOM 1347 C CA . THR B 1 1 ? -10.775 25.781 -13.302 1.00 69.44 1 THR B CA 1
ATOM 1348 C C . THR B 1 1 ? -9.728 25.564 -12.207 1.00 69.11 1 THR B C 1
ATOM 1349 O O . THR B 1 1 ? -8.528 25.793 -12.407 1.00 69.13 1 THR B O 1
ATOM 1353 N N . ASN B 1 2 ? -10.199 25.130 -11.044 1.00 67.17 2 ASN B N 1
ATOM 1354 C CA . ASN B 1 2 ? -9.309 24.765 -9.948 1.00 62.11 2 ASN B CA 1
ATOM 1355 C C . ASN B 1 2 ? -8.718 23.390 -10.230 1.00 60.33 2 ASN B C 1
ATOM 1356 O O . ASN B 1 2 ? -9.471 22.430 -10.381 1.00 60.11 2 ASN B O 1
ATOM 1361 N N . PRO B 1 3 ? -7.403 23.252 -10.352 1.00 60.58 3 PRO B N 1
ATOM 1362 C CA . PRO B 1 3 ? -6.845 21.935 -10.684 1.00 59.21 3 PRO B CA 1
ATOM 1363 C C . PRO B 1 3 ? -6.993 20.949 -9.533 1.00 53.81 3 PRO B C 1
ATOM 1364 O O . PRO B 1 3 ? -6.726 21.274 -8.376 1.00 60.36 3 PRO B O 1
ATOM 1368 N N . VAL B 1 4 ? -7.434 19.734 -9.867 1.00 50.95 4 VAL B N 1
ATOM 1369 C CA . VAL B 1 4 ? -7.478 18.655 -8.888 1.00 53.10 4 VAL B CA 1
ATOM 1370 C C . VAL B 1 4 ? -6.064 18.316 -8.437 1.00 55.90 4 VAL B C 1
ATOM 1371 O O . VAL B 1 4 ? -5.114 18.333 -9.231 1.00 58.39 4 VAL B O 1
ATOM 1375 N N . LEU B 1 5 ? -5.913 17.998 -7.154 1.00 58.49 5 LEU B N 1
ATOM 1376 C CA . LEU B 1 5 ? -4.599 17.870 -6.535 1.00 62.43 5 LEU B CA 1
ATOM 1377 C C . LEU B 1 5 ? -4.462 16.506 -5.879 1.00 57.98 5 LEU B C 1
ATOM 1378 O O . LEU B 1 5 ? -5.407 16.020 -5.270 1.00 55.13 5 LEU B O 1
ATOM 1383 N N . ASP B 1 6 ? -3.293 15.880 -5.980 1.00 60.31 6 ASP B N 1
ATOM 1384 C CA . ASP B 1 6 ? -3.138 14.592 -5.311 1.00 62.94 6 ASP B CA 1
ATOM 1385 C C . ASP B 1 6 ? -2.974 14.835 -3.811 1.00 66.75 6 ASP B C 1
ATOM 1386 O O . ASP B 1 6 ? -3.249 15.924 -3.299 1.00 68.38 6 ASP B O 1
ATOM 1391 N N . VAL B 1 7 ? -2.521 13.809 -3.088 1.00 66.64 7 VAL B N 1
ATOM 1392 C CA . VAL B 1 7 ? -2.319 13.942 -1.647 1.00 65.71 7 VAL B CA 1
ATOM 1393 C C . VAL B 1 7 ? -1.059 14.757 -1.354 1.00 65.85 7 VAL B C 1
ATOM 1394 O O . VAL B 1 7 ? -1.032 15.571 -0.421 1.00 66.39 7 VAL B O 1
ATOM 1398 N N . ASP B 1 8 ? -0.011 14.579 -2.164 1.00 64.35 8 ASP B N 1
ATOM 1399 C CA . ASP B 1 8 ? 1.202 15.386 -2.077 1.00 58.82 8 ASP B CA 1
ATOM 1400 C C . ASP B 1 8 ? 0.997 16.822 -2.534 1.00 60.92 8 ASP B C 1
ATOM 1401 O O . ASP B 1 8 ? 1.963 17.593 -2.534 1.00 53.43 8 ASP B O 1
ATOM 1406 N N . GLY B 1 9 ? -0.212 17.189 -2.956 1.00 66.91 9 GLY B N 1
ATOM 1407 C CA . GLY B 1 9 ? -0.536 18.558 -3.288 1.00 61.86 9 GLY B CA 1
ATOM 1408 C C . GLY B 1 9 ? -0.226 18.990 -4.702 1.00 59.86 9 GLY B C 1
ATOM 1409 O O . GLY B 1 9 ? -0.408 20.172 -5.019 1.00 65.31 9 GLY B O 1
ATOM 1410 N N . ASN B 1 10 ? 0.228 18.091 -5.566 1.00 64.29 10 ASN B N 1
ATOM 1411 C CA . ASN B 1 10 ? 0.503 18.460 -6.947 1.00 64.78 10 ASN B CA 1
ATOM 1412 C C . ASN B 1 10 ? -0.672 18.090 -7.847 1.00 64.10 10 ASN B C 1
ATOM 1413 O O . ASN B 1 10 ? -1.517 17.255 -7.506 1.00 58.18 10 ASN B O 1
ATOM 1418 N N . GLU B 1 11 ? -0.726 18.752 -9.001 1.00 65.58 11 GLU B N 1
ATOM 1419 C CA . GLU B 1 11 ? -1.863 18.600 -9.897 1.00 61.83 11 GLU B CA 1
ATOM 1420 C C . GLU B 1 11 ? -1.805 17.260 -10.618 1.00 59.45 11 GLU B C 1
ATOM 1421 O O . GLU B 1 11 ? -0.738 16.821 -11.063 1.00 58.73 11 GLU B O 1
ATOM 1427 N N . LEU B 1 12 ? -2.965 16.617 -10.732 1.00 55.47 12 LEU B N 1
ATOM 1428 C CA . LEU B 1 12 ? -3.083 15.378 -11.488 1.00 51.16 12 LEU B CA 1
ATOM 1429 C C . LEU B 1 12 ? -2.605 15.580 -12.920 1.00 51.01 12 LEU B C 1
ATOM 1430 O O . LEU B 1 12 ? -3.109 16.450 -13.636 1.00 50.93 12 LEU B O 1
ATOM 1435 N N . GLN B 1 13 ? -1.623 14.781 -13.332 1.00 56.70 13 GLN B N 1
ATOM 1436 C CA . GLN B 1 13 ? -1.058 14.853 -14.671 1.00 58.10 13 GLN B CA 1
ATOM 1437 C C . GLN B 1 13 ? -1.751 13.869 -15.612 1.00 54.84 13 GLN B C 1
ATOM 1438 O O . GLN B 1 13 ? -2.356 12.881 -15.193 1.00 48.62 13 GLN B O 1
ATOM 1444 N N . ARG B 1 14 ? -1.637 14.147 -16.902 1.00 53.85 14 ARG B N 1
ATOM 1445 C CA . ARG B 1 14 ? -2.424 13.442 -17.908 1.00 51.53 14 ARG B CA 1
ATOM 1446 C C . ARG B 1 14 ? -2.034 11.974 -17.986 1.00 52.39 14 ARG B C 1
ATOM 1447 O O . ARG B 1 14 ? -0.927 11.631 -18.414 1.00 55.78 14 ARG B O 1
ATOM 1455 N N . GLY B 1 15 ? -2.961 11.103 -17.612 1.00 47.63 15 GLY B N 1
ATOM 1456 C CA . GLY B 1 15 ? -2.768 9.685 -17.829 1.00 44.23 15 GLY B CA 1
ATOM 1457 C C . GLY B 1 15 ? -1.634 9.081 -17.036 1.00 47.65 15 GLY B C 1
ATOM 1458 O O . GLY B 1 15 ? -0.928 8.201 -17.544 1.00 50.16 15 GLY B O 1
ATOM 1459 N N . GLN B 1 16 ? -1.430 9.535 -15.807 1.00 51.78 16 GLN B N 1
ATOM 1460 C CA . GLN B 1 16 ? -0.456 8.916 -14.924 1.00 47.62 16 GLN B CA 1
ATOM 1461 C C . GLN B 1 16 ? -1.179 8.213 -13.784 1.00 49.67 16 GLN B C 1
ATOM 1462 O O . GLN B 1 16 ? -2.372 8.429 -13.544 1.00 46.10 16 GLN B O 1
ATOM 1468 N N . LEU B 1 17 ? -0.456 7.338 -13.101 1.00 45.83 17 LEU B N 1
ATOM 1469 C CA . LEU B 1 17 ? -1.118 6.414 -12.201 1.00 44.48 17 LEU B CA 1
ATOM 1470 C C . LEU B 1 17 ? -1.358 7.068 -10.851 1.00 49.51 17 LEU B C 1
ATOM 1471 O O . LEU B 1 17 ? -0.506 7.794 -10.326 1.00 50.29 17 LEU B O 1
ATOM 1476 N N . TYR B 1 18 ? -2.554 6.842 -10.321 1.00 42.38 18 TYR B N 1
ATOM 1477 C CA . TYR B 1 18 ? -2.984 7.416 -9.058 1.00 46.33 18 TYR B CA 1
ATOM 1478 C C . TYR B 1 18 ? -3.944 6.413 -8.439 1.00 50.63 18 TYR B C 1
ATOM 1479 O O . TYR B 1 18 ? -4.929 6.035 -9.082 1.00 49.89 18 TYR B O 1
ATOM 1488 N N . TYR B 1 19 ? -3.661 5.955 -7.224 1.00 49.28 19 TYR B N 1
ATOM 1489 C CA . TYR B 1 19 ? -4.658 5.127 -6.576 1.00 51.25 19 TYR B CA 1
ATOM 1490 C C . TYR B 1 19 ? -5.835 6.003 -6.150 1.00 52.56 19 TYR B C 1
ATOM 1491 O O . TYR B 1 19 ? -5.712 7.217 -5.978 1.00 48.64 19 TYR B O 1
ATOM 1500 N N . ALA B 1 20 ? -6.993 5.374 -5.993 1.00 53.16 20 ALA B N 1
ATOM 1501 C CA . ALA B 1 20 ? -8.205 6.072 -5.583 1.00 54.69 20 ALA B CA 1
ATOM 1502 C C . ALA B 1 20 ? -8.591 5.555 -4.202 1.00 54.88 20 ALA B C 1
ATOM 1503 O O . ALA B 1 20 ? -9.533 4.778 -4.045 1.00 51.27 20 ALA B O 1
ATOM 1505 N N . THR B 1 21 ? -7.854 6.007 -3.190 1.00 60.47 21 THR B N 1
ATOM 1506 C CA . THR B 1 21 ? -8.048 5.539 -1.824 1.00 61.49 21 THR B CA 1
ATOM 1507 C C . THR B 1 21 ? -9.257 6.196 -1.168 1.00 57.79 21 THR B C 1
ATOM 1508 O O . THR B 1 21 ? -9.609 7.343 -1.467 1.00 54.24 21 THR B O 1
ATOM 1512 N N . SER B 1 22 ? -9.880 5.457 -0.250 1.00 60.29 22 SER B N 1
ATOM 1513 C CA . SER B 1 22 ? -11.142 5.861 0.355 1.00 63.58 22 SER B CA 1
ATOM 1514 C C . SER B 1 22 ? -10.922 6.783 1.552 1.00 63.52 22 SER B C 1
ATOM 1515 O O . SER B 1 22 ? -9.904 6.699 2.246 1.00 69.34 22 SER B O 1
ATOM 1518 N N . VAL B 1 23 ? -11.894 7.675 1.778 1.00 62.04 23 VAL B N 1
ATOM 1519 C CA . VAL B 1 23 ? -11.847 8.667 2.855 1.00 68.64 23 VAL B CA 1
ATOM 1520 C C . VAL B 1 23 ? -12.404 8.052 4.132 1.00 65.48 23 VAL B C 1
ATOM 1521 O O . VAL B 1 23 ? -11.699 7.950 5.144 1.00 67.29 23 VAL B O 1
ATOM 1525 N N . MET B 1 24 ? -13.683 7.675 4.098 1.00 66.25 24 MET B N 1
ATOM 1526 C CA . MET B 1 24 ? -14.258 6.841 5.142 1.00 67.19 24 MET B CA 1
ATOM 1527 C C . MET B 1 24 ? -13.549 5.486 5.124 1.00 72.09 24 MET B C 1
ATOM 1528 O O . MET B 1 24 ? -13.615 4.756 4.128 1.00 73.25 24 MET B O 1
ATOM 1533 N N . ARG B 1 25 ? -12.853 5.143 6.224 1.00 75.89 25 ARG B N 1
ATOM 1534 C CA . ARG B 1 25 ? -12.007 3.950 6.203 1.00 73.41 25 ARG B CA 1
ATOM 1535 C C . ARG B 1 25 ? -12.601 2.726 6.900 1.00 71.57 25 ARG B C 1
ATOM 1536 O O . ARG B 1 25 ? -11.941 2.145 7.769 1.00 72.20 25 ARG B O 1
ATOM 1544 N N . PRO B 1 26 ? -13.812 2.288 6.555 1.00 74.39 26 PRO B N 1
ATOM 1545 C CA . PRO B 1 26 ? -14.092 0.844 6.528 1.00 76.49 26 PRO B CA 1
ATOM 1546 C C . PRO B 1 26 ? -13.725 0.176 5.210 1.00 77.69 26 PRO B C 1
ATOM 1547 O O . PRO B 1 26 ? -14.126 -0.972 4.988 1.00 80.61 26 PRO B O 1
ATOM 1551 N N . GLY B 1 27 ? -12.992 0.869 4.342 1.00 75.65 27 GLY B N 1
ATOM 1552 C CA . GLY B 1 27 ? -12.684 0.353 3.020 1.00 73.03 27 GLY B CA 1
ATOM 1553 C C . GLY B 1 27 ? -11.598 1.168 2.358 1.00 68.57 27 GLY B C 1
ATOM 1554 O O . GLY B 1 27 ? -11.178 2.217 2.859 1.00 67.87 27 GLY B O 1
ATOM 1555 N N . GLY B 1 28 ? -11.147 0.662 1.212 1.00 65.53 28 GLY B N 1
ATOM 1556 C CA . GLY B 1 28 ? -10.048 1.278 0.497 1.00 67.70 28 GLY B CA 1
ATOM 1557 C C . GLY B 1 28 ? -10.288 1.471 -0.988 1.00 62.33 28 GLY B C 1
ATOM 1558 O O . GLY B 1 28 ? -11.345 1.972 -1.398 1.00 52.82 28 GLY B O 1
ATOM 1559 N N . GLY B 1 29 ? -9.319 1.033 -1.796 1.00 60.69 29 GLY B N 1
ATOM 1560 C CA . GLY B 1 29 ? -9.206 1.440 -3.181 1.00 49.15 29 GLY B CA 1
ATOM 1561 C C . GLY B 1 29 ? -10.237 0.831 -4.113 1.00 49.94 29 GLY B C 1
ATOM 1562 O O . GLY B 1 29 ? -11.207 0.186 -3.710 1.00 49.66 29 GLY B O 1
ATOM 1563 N N . LEU B 1 30 ? -10.005 1.056 -5.405 1.00 52.18 30 LEU B N 1
ATOM 1564 C CA . LEU B 1 30 ? -10.906 0.615 -6.457 1.00 43.90 30 LEU B CA 1
ATOM 1565 C C . LEU B 1 30 ? -10.172 -0.278 -7.444 1.00 40.12 30 LEU B C 1
ATOM 1566 O O . LEU B 1 30 ? -8.964 -0.144 -7.656 1.00 41.64 30 LEU B O 1
ATOM 1571 N N . THR B 1 31 ? -10.926 -1.172 -8.067 1.00 40.21 31 THR B N 1
ATOM 1572 C CA . THR B 1 31 ? -10.377 -2.208 -8.925 1.00 40.23 31 THR B CA 1
ATOM 1573 C C . THR B 1 31 ? -11.486 -2.686 -9.864 1.00 38.97 31 THR B C 1
ATOM 1574 O O . THR B 1 31 ? -12.565 -2.090 -9.932 1.00 36.41 31 THR B O 1
ATOM 1578 N N . LEU B 1 32 ? -11.215 -3.750 -10.608 1.00 34.77 32 LEU B N 1
ATOM 1579 C CA . LEU B 1 32 ? -12.205 -4.367 -11.470 1.00 35.97 32 LEU B CA 1
ATOM 1580 C C . LEU B 1 32 ? -12.491 -5.758 -10.951 1.00 37.67 32 LEU B C 1
ATOM 1581 O O . LEU B 1 32 ? -11.571 -6.488 -10.570 1.00 40.59 32 LEU B O 1
ATOM 1586 N N . ALA B 1 33 ? -13.768 -6.121 -10.949 1.00 36.31 33 ALA B N 1
ATOM 1587 C CA . ALA B 1 33 ? -14.182 -7.445 -10.530 1.00 38.47 33 ALA B CA 1
ATOM 1588 C C . ALA B 1 33 ? -15.448 -7.797 -11.280 1.00 39.78 33 ALA B C 1
ATOM 1589 O O . ALA B 1 33 ? -16.245 -6.922 -11.620 1.00 43.14 33 ALA B O 1
ATOM 1591 N N . ALA B 1 34 ? -15.604 -9.082 -11.558 1.00 42.20 34 ALA B N 1
ATOM 1592 C CA . ALA B 1 34 ? -16.801 -9.612 -12.186 1.00 37.97 34 ALA B CA 1
ATOM 1593 C C . ALA B 1 34 ? -16.890 -11.086 -11.841 1.00 48.11 34 ALA B C 1
ATOM 1594 O O . ALA B 1 34 ? -15.875 -11.704 -11.478 1.00 45.43 34 ALA B O 1
ATOM 1596 N N . PRO B 1 35 ? -18.082 -11.672 -11.911 1.00 52.06 35 PRO B N 1
ATOM 1597 C CA . PRO B 1 35 ? -18.209 -13.101 -11.611 1.00 49.39 35 PRO B CA 1
ATOM 1598 C C . PRO B 1 35 ? -17.262 -13.912 -12.474 1.00 53.84 35 PRO B C 1
ATOM 1599 O O . PRO B 1 35 ? -16.972 -13.551 -13.618 1.00 53.78 35 PRO B O 1
ATOM 1603 N N . LYS B 1 36 ? -16.754 -14.996 -11.887 1.00 56.37 36 LYS B N 1
ATOM 1604 C CA . LYS B 1 36 ? -15.806 -15.897 -12.535 1.00 53.56 36 LYS B CA 1
ATOM 1605 C C . LYS B 1 36 ? -16.146 -16.087 -14.005 1.00 51.89 36 LYS B C 1
ATOM 1606 O O . LYS B 1 36 ? -17.283 -16.412 -14.356 1.00 57.81 36 LYS B O 1
ATOM 1612 N N . GLY B 1 37 ? -15.163 -15.836 -14.864 1.00 53.12 37 GLY B N 1
ATOM 1613 C CA . GLY B 1 37 ? -15.339 -16.059 -16.290 1.00 50.43 37 GLY B CA 1
ATOM 1614 C C . GLY B 1 37 ? -16.458 -15.264 -16.916 1.00 50.14 37 GLY B C 1
ATOM 1615 O O . GLY B 1 37 ? -17.018 -15.688 -17.933 1.00 59.23 37 GLY B O 1
ATOM 1616 N N . SER B 1 38 ? -16.815 -14.127 -16.327 1.00 52.85 38 SER B N 1
ATOM 1617 C CA . SER B 1 38 ? -17.811 -13.227 -16.887 1.00 50.01 38 SER B CA 1
ATOM 1618 C C . SER B 1 38 ? -17.133 -11.932 -17.313 1.00 44.73 38 SER B C 1
ATOM 1619 O O . SER B 1 38 ? -16.076 -11.566 -16.788 1.00 44.20 38 SER B O 1
ATOM 1622 N N . CYS B 1 39 ? -17.749 -11.243 -18.273 1.00 44.99 39 CYS B N 1
ATOM 1623 C CA . CYS B 1 39 ? -17.241 -9.995 -18.832 1.00 43.05 39 CYS B CA 1
ATOM 1624 C C . CYS B 1 39 ? -18.428 -9.125 -19.220 1.00 41.44 39 CYS B C 1
ATOM 1625 O O . CYS B 1 39 ? -19.489 -9.658 -19.567 1.00 47.23 39 CYS B O 1
ATOM 1628 N N . PRO B 1 40 ? -18.282 -7.788 -19.205 1.00 36.78 40 PRO B N 1
ATOM 1629 C CA . PRO B 1 40 ? -17.089 -7.027 -18.827 1.00 40.77 40 PRO B CA 1
ATOM 1630 C C . PRO B 1 40 ? -16.961 -6.899 -17.336 1.00 38.75 40 PRO B C 1
ATOM 1631 O O . PRO B 1 40 ? -17.866 -7.276 -16.596 1.00 42.94 40 PRO B O 1
ATOM 1635 N N . LEU B 1 41 ? -15.840 -6.364 -16.890 1.00 33.94 41 LEU B N 1
ATOM 1636 C CA . LEU B 1 41 ? -15.680 -6.176 -15.473 1.00 29.68 41 LEU B CA 1
ATOM 1637 C C . LEU B 1 41 ? -16.314 -4.859 -15.067 1.00 38.46 41 LEU B C 1
ATOM 1638 O O . LEU B 1 41 ? -16.469 -3.938 -15.879 1.00 34.14 41 LEU B O 1
ATOM 1643 N N . ASN B 1 42 ? -16.718 -4.788 -13.804 1.00 36.45 42 ASN B N 1
ATOM 1644 C CA . ASN B 1 42 ? -17.297 -3.584 -13.242 1.00 34.22 42 ASN B CA 1
ATOM 1645 C C . ASN B 1 42 ? -16.281 -2.914 -12.338 1.00 35.38 42 ASN B C 1
ATOM 1646 O O . ASN B 1 42 ? -15.371 -3.558 -11.808 1.00 39.48 42 ASN B O 1
ATOM 1651 N N . VAL B 1 43 ? -16.430 -1.608 -12.173 1.00 29.35 43 VAL B N 1
ATOM 1652 C CA . VAL B 1 43 ? -15.566 -0.918 -11.238 1.00 34.36 43 VAL B CA 1
ATOM 1653 C C . VAL B 1 43 ? -16.049 -1.225 -9.828 1.00 41.71 43 VAL B C 1
ATOM 1654 O O . VAL B 1 43 ? -17.242 -1.099 -9.519 1.00 39.78 43 VAL B O 1
ATOM 1658 N N . ALA B 1 44 ? -15.129 -1.679 -8.984 1.00 39.24 44 ALA B N 1
ATOM 1659 C CA . ALA B 1 44 ? -15.455 -2.253 -7.693 1.00 40.61 44 ALA B CA 1
ATOM 1660 C C . ALA B 1 44 ? -14.541 -1.662 -6.633 1.00 46.77 44 ALA B C 1
ATOM 1661 O O . ALA B 1 44 ? -13.487 -1.098 -6.934 1.00 48.76 44 ALA B O 1
ATOM 1663 N N . GLN B 1 45 ? -14.966 -1.779 -5.380 1.00 53.75 45 GLN B N 1
ATOM 1664 C CA . GLN B 1 45 ? -14.214 -1.237 -4.260 1.00 52.89 45 GLN B CA 1
ATOM 1665 C C . GLN B 1 45 ? -13.453 -2.357 -3.563 1.00 51.54 45 GLN B C 1
ATOM 1666 O O . GLN B 1 45 ? -13.966 -3.471 -3.407 1.00 51.54 45 GLN B O 1
ATOM 1672 N N . ALA B 1 46 ? -12.214 -2.063 -3.180 1.00 52.17 46 ALA B N 1
ATOM 1673 C CA . ALA B 1 46 ? -11.409 -2.985 -2.394 1.00 60.99 46 ALA B CA 1
ATOM 1674 C C . ALA B 1 46 ? -11.434 -2.518 -0.948 1.00 65.36 46 ALA B C 1
ATOM 1675 O O . ALA B 1 46 ? -10.778 -1.517 -0.624 1.00 68.56 46 ALA B O 1
ATOM 1677 N N . PRO B 1 47 ? -12.168 -3.192 -0.049 1.00 71.02 47 PRO B N 1
ATOM 1678 C CA . PRO B 1 47 ? -12.333 -2.672 1.323 1.00 71.82 47 PRO B CA 1
ATOM 1679 C C . PRO B 1 47 ? -11.150 -2.833 2.285 1.00 73.51 47 PRO B C 1
ATOM 1680 O O . PRO B 1 47 ? -11.376 -3.164 3.454 1.00 77.58 47 PRO B O 1
ATOM 1684 N N . PHE B 1 48 ? -9.913 -2.575 1.844 1.00 72.40 48 PHE B N 1
ATOM 1685 C CA . PHE B 1 48 ? -8.758 -2.429 2.755 1.00 73.45 48 PHE B CA 1
ATOM 1686 C C . PHE B 1 48 ? -7.465 -2.098 1.986 1.00 71.56 48 PHE B C 1
ATOM 1687 O O . PHE B 1 48 ? -6.650 -1.271 2.421 1.00 63.44 48 PHE B O 1
ATOM 1695 N N . SER B 1 52 ? -5.913 -1.272 -0.687 1.00 59.51 52 SER B N 1
ATOM 1696 C CA . SER B 1 52 ? -4.995 -0.466 -1.486 1.00 62.54 52 SER B CA 1
ATOM 1697 C C . SER B 1 52 ? -5.591 -0.137 -2.855 1.00 68.39 52 SER B C 1
ATOM 1698 O O . SER B 1 52 ? -6.070 0.976 -3.058 1.00 71.53 52 SER B O 1
ATOM 1701 N N . GLY B 1 53 ? -5.547 -1.092 -3.801 1.00 60.53 53 GLY B N 1
ATOM 1702 C CA . GLY B 1 53 ? -6.282 -0.984 -5.047 1.00 56.94 53 GLY B CA 1
ATOM 1703 C C . GLY B 1 53 ? -5.418 -1.218 -6.285 1.00 59.75 53 GLY B C 1
ATOM 1704 O O . GLY B 1 53 ? -4.292 -1.723 -6.211 1.00 60.96 53 GLY B O 1
ATOM 1705 N N . ARG B 1 54 ? -5.979 -0.870 -7.455 1.00 51.00 54 ARG B N 1
ATOM 1706 C CA . ARG B 1 54 ? -5.334 -0.880 -8.766 1.00 46.32 54 ARG B CA 1
ATOM 1707 C C . ARG B 1 54 ? -5.293 0.534 -9.335 1.00 38.80 54 ARG B C 1
ATOM 1708 O O . ARG B 1 54 ? -6.259 1.281 -9.197 1.00 41.54 54 ARG B O 1
ATOM 1716 N N . PRO B 1 55 ? -4.195 0.941 -9.953 1.00 36.36 55 PRO B N 1
ATOM 1717 C CA . PRO B 1 55 ? -4.011 2.365 -10.256 1.00 40.60 55 PRO B CA 1
ATOM 1718 C C . PRO B 1 55 ? -4.874 2.834 -11.427 1.00 44.75 55 PRO B C 1
ATOM 1719 O O . PRO B 1 55 ? -5.448 2.060 -12.198 1.00 38.80 55 PRO B O 1
ATOM 1723 N N . LEU B 1 56 ? -4.963 4.153 -11.542 1.00 41.88 56 LEU B N 1
ATOM 1724 C CA . LEU B 1 56 ? -5.899 4.800 -12.439 1.00 38.86 56 LEU B CA 1
ATOM 1725 C C . LEU B 1 56 ? -5.190 5.903 -13.200 1.00 37.75 56 LEU B C 1
ATOM 1726 O O . LEU B 1 56 ? -4.250 6.522 -12.692 1.00 36.38 56 LEU B O 1
ATOM 1731 N N . ALA B 1 57 ? -5.664 6.155 -14.415 1.00 28.43 57 ALA B N 1
ATOM 1732 C CA . ALA B 1 57 ? -5.229 7.306 -15.180 1.00 34.48 57 ALA B CA 1
ATOM 1733 C C . ALA B 1 57 ? -6.440 8.154 -15.546 1.00 31.35 57 ALA B C 1
ATOM 1734 O O . ALA B 1 57 ? -7.575 7.672 -15.593 1.00 33.10 57 ALA B O 1
ATOM 1736 N N . PHE B 1 58 ? -6.195 9.428 -15.803 1.00 33.48 58 PHE B N 1
ATOM 1737 C CA . PHE B 1 58 ? -7.271 10.370 -16.074 1.00 34.68 58 PHE B CA 1
ATOM 1738 C C . PHE B 1 58 ? -6.988 11.087 -17.373 1.00 28.88 58 PHE B C 1
ATOM 1739 O O . PHE B 1 58 ? -5.827 11.337 -17.702 1.00 33.91 58 PHE B O 1
ATOM 1747 N N . PHE B 1 59 ? -8.039 11.380 -18.134 1.00 26.63 59 PHE B N 1
ATOM 1748 C CA . PHE B 1 59 ? -7.859 11.858 -19.503 1.00 29.79 59 PHE B CA 1
ATOM 1749 C C . PHE B 1 59 ? -8.876 12.939 -19.813 1.00 32.41 59 PHE B C 1
ATOM 1750 O O . PHE B 1 59 ? -10.014 12.652 -20.210 1.00 31.75 59 PHE B O 1
ATOM 1758 N N . PRO B 1 60 ? -8.498 14.200 -19.637 1.00 34.07 60 PRO B N 1
ATOM 1759 C CA . PRO B 1 60 ? -9.404 15.304 -19.969 1.00 37.97 60 PRO B CA 1
ATOM 1760 C C . PRO B 1 60 ? -9.828 15.279 -21.430 1.00 35.41 60 PRO B C 1
ATOM 1761 O O . PRO B 1 60 ? -9.011 15.094 -22.333 1.00 35.22 60 PRO B O 1
ATOM 1765 N N . GLU B 1 61 ? -11.124 15.498 -21.653 1.00 29.67 61 GLU B N 1
ATOM 1766 C CA . GLU B 1 61 ? -11.629 15.581 -23.017 1.00 33.99 61 GLU B CA 1
ATOM 1767 C C . GLU B 1 61 ? -10.900 16.655 -23.812 1.00 40.22 61 GLU B C 1
ATOM 1768 O O . GLU B 1 61 ? -10.620 16.477 -25.006 1.00 42.05 61 GLU B O 1
ATOM 1774 N N . ASN B 1 62 ? -10.578 17.775 -23.178 1.00 39.41 62 ASN B N 1
ATOM 1775 C CA . ASN B 1 62 ? -9.894 18.834 -23.908 1.00 41.25 62 ASN B CA 1
ATOM 1776 C C . ASN B 1 62 ? -8.471 18.373 -24.178 1.00 46.65 62 ASN B C 1
ATOM 1777 O O . ASN B 1 62 ? -7.637 18.344 -23.271 1.00 47.19 62 ASN B O 1
ATOM 1782 N N . ALA B 1 63 ? -8.198 18.011 -25.438 1.00 46.93 63 ALA B N 1
ATOM 1783 C CA . ALA B 1 63 ? -6.938 17.364 -25.799 1.00 48.28 63 ALA B CA 1
ATOM 1784 C C . ALA B 1 63 ? -5.724 18.121 -25.281 1.00 57.35 63 ALA B C 1
ATOM 1785 O O . ALA B 1 63 ? -4.668 17.520 -25.041 1.00 53.93 63 ALA B O 1
ATOM 1787 N N . ASP B 1 64 ? -5.857 19.428 -25.078 1.00 55.24 64 ASP B N 1
ATOM 1788 C CA . ASP B 1 64 ? -4.733 20.248 -24.666 1.00 53.53 64 ASP B CA 1
ATOM 1789 C C . ASP B 1 64 ? -4.629 20.428 -23.155 1.00 58.67 64 ASP B C 1
ATOM 1790 O O . ASP B 1 64 ? -3.581 20.873 -22.676 1.00 60.29 64 ASP B O 1
ATOM 1795 N N . ASP B 1 65 ? -5.668 20.094 -22.391 1.00 56.64 65 ASP B N 1
ATOM 1796 C CA . ASP B 1 65 ? -5.541 20.089 -20.941 1.00 51.30 65 ASP B CA 1
ATOM 1797 C C . ASP B 1 65 ? -4.575 18.984 -20.535 1.00 56.86 65 ASP B C 1
ATOM 1798 O O . ASP B 1 65 ? -4.851 17.796 -20.758 1.00 55.27 65 ASP B O 1
ATOM 1803 N N . ASP B 1 66 ? -3.426 19.376 -19.969 1.00 60.06 66 ASP B N 1
ATOM 1804 C CA . ASP B 1 66 ? -2.520 18.416 -19.346 1.00 60.16 66 ASP B CA 1
ATOM 1805 C C . ASP B 1 66 ? -2.889 18.189 -17.888 1.00 57.04 66 ASP B C 1
ATOM 1806 O O . ASP B 1 66 ? -2.742 17.078 -17.368 1.00 58.78 66 ASP B O 1
ATOM 1811 N N . THR B 1 67 ? -3.425 19.202 -17.231 1.00 56.26 67 THR B N 1
ATOM 1812 C CA . THR B 1 67 ? -3.770 19.116 -15.823 1.00 54.71 67 THR B CA 1
ATOM 1813 C C . THR B 1 67 ? -5.271 18.921 -15.676 1.00 54.85 67 THR B C 1
ATOM 1814 O O . THR B 1 67 ? -6.067 19.603 -16.336 1.00 57.52 67 THR B O 1
ATOM 1818 N N . VAL B 1 68 ? -5.649 17.984 -14.819 1.00 47.06 68 VAL B N 1
ATOM 1819 C CA . VAL B 1 68 ? -7.054 17.740 -14.552 1.00 44.23 68 VAL B CA 1
ATOM 1820 C C . VAL B 1 68 ? -7.678 18.934 -13.843 1.00 53.60 68 VAL B C 1
ATOM 1821 O O . VAL B 1 68 ? -7.487 19.119 -12.634 1.00 59.46 68 VAL B O 1
ATOM 1825 N N . GLN B 1 69 ? -8.435 19.745 -14.578 1.00 48.96 69 GLN B N 1
ATOM 1826 C CA . GLN B 1 69 ? -9.181 20.816 -13.942 1.00 49.66 69 GLN B CA 1
ATOM 1827 C C . GLN B 1 69 ? -10.426 20.254 -13.268 1.00 48.11 69 GLN B C 1
ATOM 1828 O O . GLN B 1 69 ? -10.914 19.175 -13.604 1.00 47.54 69 GLN B O 1
ATOM 1834 N N . GLU B 1 70 ? -10.920 20.988 -12.281 1.00 53.59 70 GLU B N 1
ATOM 1835 C CA . GLU B 1 70 ? -12.108 20.566 -11.553 1.00 52.44 70 GLU B CA 1
ATOM 1836 C C . GLU B 1 70 ? -13.343 20.830 -12.403 1.00 48.53 70 GLU B C 1
ATOM 1837 O O . GLU B 1 70 ? -13.477 21.907 -12.990 1.00 47.32 70 GLU B O 1
ATOM 1843 N N . GLY B 1 71 ? -14.244 19.848 -12.476 1.00 45.33 71 GLY B N 1
ATOM 1844 C CA . GLY B 1 71 ? -15.445 19.968 -13.276 1.00 45.70 71 GLY B CA 1
ATOM 1845 C C . GLY B 1 71 ? -15.284 19.705 -14.765 1.00 43.59 71 GLY B C 1
ATOM 1846 O O . GLY B 1 71 ? -16.279 19.414 -15.440 1.00 40.26 71 GLY B O 1
ATOM 1847 N N . SER B 1 72 ? -14.085 19.829 -15.316 1.00 42.93 72 SER B N 1
ATOM 1848 C CA . SER B 1 72 ? -13.901 19.468 -16.711 1.00 42.01 72 SER B CA 1
ATOM 1849 C C . SER B 1 72 ? -14.142 17.969 -16.881 1.00 39.44 72 SER B C 1
ATOM 1850 O O . SER B 1 72 ? -13.711 17.154 -16.055 1.00 38.40 72 SER B O 1
ATOM 1853 N N . THR B 1 73 ? -14.877 17.605 -17.929 1.00 33.60 73 THR B N 1
ATOM 1854 C CA . THR B 1 73 ? -15.115 16.191 -18.168 1.00 30.21 73 THR B CA 1
ATOM 1855 C C . THR B 1 73 ? -13.830 15.510 -18.598 1.00 27.38 73 THR B C 1
ATOM 1856 O O . THR B 1 73 ? -12.946 16.115 -19.210 1.00 27.08 73 THR B O 1
ATOM 1860 N N . LEU B 1 74 ? -13.724 14.240 -18.243 1.00 28.68 74 LEU B N 1
ATOM 1861 C CA . LEU B 1 74 ? -12.544 13.462 -18.558 1.00 29.32 74 LEU B CA 1
ATOM 1862 C C . LEU B 1 74 ? -12.952 12.012 -18.688 1.00 22.52 74 LEU B C 1
ATOM 1863 O O . LEU B 1 74 ? -14.035 11.607 -18.263 1.00 22.65 74 LEU B O 1
ATOM 1868 N N . TYR B 1 75 ? -12.050 11.228 -19.231 1.00 24.57 75 TYR B N 1
ATOM 1869 C CA . TYR B 1 75 ? -12.207 9.787 -19.259 1.00 26.39 75 TYR B CA 1
ATOM 1870 C C . TYR B 1 75 ? -11.377 9.179 -18.136 1.00 23.81 75 TYR B C 1
ATOM 1871 O O . TYR B 1 75 ? -10.355 9.740 -17.727 1.00 26.59 75 TYR B O 1
ATOM 1880 N N . ILE B 1 76 ? -11.823 8.031 -17.641 1.00 25.84 76 ILE B N 1
ATOM 1881 C CA . ILE B 1 76 ? -11.176 7.327 -16.534 1.00 28.74 76 ILE B CA 1
ATOM 1882 C C . ILE B 1 76 ? -10.920 5.889 -16.959 1.00 27.47 76 ILE B C 1
ATOM 1883 O O . ILE B 1 76 ? -11.796 5.247 -17.547 1.00 28.39 76 ILE B O 1
ATOM 1888 N N . MET B 1 77 ? -9.731 5.372 -16.661 1.00 32.05 77 MET B N 1
ATOM 1889 C CA . MET B 1 77 ? -9.482 3.978 -17.005 1.00 33.15 77 MET B CA 1
ATOM 1890 C C . MET B 1 77 ? -8.457 3.367 -16.057 1.00 32.92 77 MET B C 1
ATOM 1891 O O . MET B 1 77 ? -7.737 4.068 -15.338 1.00 33.88 77 MET B O 1
ATOM 1896 N N . PHE B 1 78 ? -8.408 2.034 -16.066 1.00 36.66 78 PHE B N 1
ATOM 1897 C CA . PHE B 1 78 ? -7.360 1.242 -15.428 1.00 32.84 78 PHE B CA 1
ATOM 1898 C C . PHE B 1 78 ? -6.351 0.793 -16.478 1.00 30.19 78 PHE B C 1
ATOM 1899 O O . PHE B 1 78 ? -6.539 -0.250 -17.118 1.00 30.28 78 PHE B O 1
ATOM 1907 N N . PRO B 1 79 ? -5.281 1.533 -16.690 1.00 34.08 79 PRO B N 1
ATOM 1908 C CA . PRO B 1 79 ? -4.402 1.231 -17.832 1.00 29.31 79 PRO B CA 1
ATOM 1909 C C . PRO B 1 79 ? -3.576 -0.032 -17.622 1.00 27.79 79 PRO B C 1
ATOM 1910 O O . PRO B 1 79 ? -2.343 -0.003 -17.605 1.00 27.47 79 PRO B O 1
ATOM 1914 N N . GLU B 1 80 ? -4.243 -1.160 -17.466 1.00 27.96 80 GLU B N 1
ATOM 1915 C CA . GLU B 1 80 ? -3.556 -2.428 -17.300 1.00 28.95 80 GLU B CA 1
ATOM 1916 C C . GLU B 1 80 ? -4.311 -3.480 -18.094 1.00 30.51 80 GLU B C 1
ATOM 1917 O O . GLU B 1 80 ? -5.500 -3.314 -18.375 1.00 31.86 80 GLU B O 1
ATOM 1923 N N . PRO B 1 81 ? -3.653 -4.565 -18.475 1.00 28.00 81 PRO B N 1
ATOM 1924 C CA . PRO B 1 81 ? -4.360 -5.635 -19.174 1.00 27.94 81 PRO B CA 1
ATOM 1925 C C . PRO B 1 81 ? -5.354 -6.303 -18.249 1.00 33.38 81 PRO B C 1
ATOM 1926 O O . PRO B 1 81 ? -5.379 -6.085 -17.041 1.00 40.19 81 PRO B O 1
ATOM 1930 N N . THR B 1 82 ? -6.154 -7.170 -18.847 1.00 28.41 82 THR B N 1
ATOM 1931 C CA . THR B 1 82 ? -7.333 -7.701 -18.202 1.00 23.22 82 THR B CA 1
ATOM 1932 C C . THR B 1 82 ? -7.707 -9.015 -18.876 1.00 29.14 82 THR B C 1
ATOM 1933 O O . THR B 1 82 ? -7.428 -9.218 -20.058 1.00 30.59 82 THR B O 1
ATOM 1937 N N . ARG B 1 83 ? -8.322 -9.919 -18.108 1.00 29.44 83 ARG B N 1
ATOM 1938 C CA . ARG B 1 83 ? -8.844 -11.152 -18.670 1.00 25.67 83 ARG B CA 1
ATOM 1939 C C . ARG B 1 83 ? -10.056 -10.929 -19.552 1.00 24.38 83 ARG B C 1
ATOM 1940 O O . ARG B 1 83 ? -10.587 -11.912 -20.084 1.00 26.52 83 ARG B O 1
ATOM 1948 N N . CYS B 1 84 ? -10.518 -9.679 -19.723 1.00 27.15 84 CYS B N 1
ATOM 1949 C CA . CYS B 1 84 ? -11.689 -9.297 -20.520 1.00 29.24 84 CYS B CA 1
ATOM 1950 C C . CYS B 1 84 ? -11.292 -8.440 -21.714 1.00 26.51 84 CYS B C 1
ATOM 1951 O O . CYS B 1 84 ? -10.394 -7.602 -21.602 1.00 24.84 84 CYS B O 1
ATOM 1954 N N . PRO B 1 85 ? -11.969 -8.618 -22.853 1.00 29.55 85 PRO B N 1
ATOM 1955 C CA . PRO B 1 85 ? -11.594 -7.914 -24.085 1.00 24.49 85 PRO B CA 1
ATOM 1956 C C . PRO B 1 85 ? -12.075 -6.481 -24.189 1.00 25.79 85 PRO B C 1
ATOM 1957 O O . PRO B 1 85 ? -11.748 -5.817 -25.177 1.00 28.23 85 PRO B O 1
ATOM 1961 N N . GLN B 1 86 ? -12.812 -5.971 -23.214 1.00 24.70 86 GLN B N 1
ATOM 1962 C CA . GLN B 1 86 ? -13.252 -4.587 -23.249 1.00 23.90 86 GLN B CA 1
ATOM 1963 C C . GLN B 1 86 ? -12.164 -3.661 -22.721 1.00 25.08 86 GLN B C 1
ATOM 1964 O O . GLN B 1 86 ? -11.364 -4.035 -21.862 1.00 27.27 86 GLN B O 1
ATOM 1970 N N . SER B 1 87 ? -12.150 -2.432 -23.219 1.00 21.29 87 SER B N 1
ATOM 1971 C CA . SER B 1 87 ? -11.212 -1.473 -22.661 1.00 23.62 87 SER B CA 1
ATOM 1972 C C . SER B 1 87 ? -11.542 -1.228 -21.200 1.00 28.67 87 SER B C 1
ATOM 1973 O O . SER B 1 87 ? -12.678 -1.406 -20.752 1.00 26.17 87 SER B O 1
ATOM 1976 N N . THR B 1 88 ? -10.541 -0.797 -20.452 1.00 28.74 88 THR B N 1
ATOM 1977 C CA . THR B 1 88 ? -10.743 -0.540 -19.040 1.00 27.14 88 THR B CA 1
ATOM 1978 C C . THR B 1 88 ? -11.253 0.858 -18.791 1.00 28.62 88 THR B C 1
ATOM 1979 O O . THR B 1 88 ? -11.232 1.318 -17.651 1.00 33.61 88 THR B O 1
ATOM 1983 N N . VAL B 1 89 ? -11.700 1.544 -19.837 1.00 28.71 89 VAL B N 1
ATOM 1984 C CA . VAL B 1 89 ? -12.288 2.871 -19.695 1.00 29.17 89 VAL B CA 1
ATOM 1985 C C . VAL B 1 89 ? -13.643 2.759 -19.006 1.00 25.82 89 VAL B C 1
ATOM 1986 O O . VAL B 1 89 ? -14.486 1.935 -19.381 1.00 27.86 89 VAL B O 1
ATOM 1990 N N . TRP B 1 90 ? -13.865 3.590 -17.996 1.00 28.51 90 TRP B N 1
ATOM 1991 C CA . TRP B 1 90 ? -15.128 3.534 -17.277 1.00 26.26 90 TRP B CA 1
ATOM 1992 C C . TRP B 1 90 ? -16.251 4.013 -18.173 1.00 28.67 90 TRP B C 1
ATOM 1993 O O . TRP B 1 90 ? -16.068 4.895 -19.011 1.00 27.20 90 TRP B O 1
ATOM 2004 N N . THR B 1 91 ? -17.433 3.451 -17.962 1.00 29.80 91 THR B N 1
ATOM 2005 C CA . THR B 1 91 ? -18.617 3.932 -18.643 1.00 30.65 91 THR B CA 1
ATOM 2006 C C . THR B 1 91 ? -19.830 3.583 -17.801 1.00 36.61 91 THR B C 1
ATOM 2007 O O . THR B 1 91 ? -19.884 2.540 -17.133 1.00 33.01 91 THR B O 1
ATOM 2011 N N . PHE B 1 92 ? -20.795 4.490 -17.829 1.00 40.65 92 PHE B N 1
ATOM 2012 C CA . PHE B 1 92 ? -22.014 4.383 -17.043 1.00 40.00 92 PHE B CA 1
ATOM 2013 C C . PHE B 1 92 ? -23.188 4.213 -17.997 1.00 44.92 92 PHE B C 1
ATOM 2014 O O . PHE B 1 92 ? -23.814 5.186 -18.431 1.00 48.73 92 PHE B O 1
ATOM 2022 N N . ASP B 1 93 ? -23.476 2.969 -18.350 1.00 42.45 93 ASP B N 1
ATOM 2023 C CA . ASP B 1 93 ? -24.748 2.684 -18.997 1.00 52.26 93 ASP B CA 1
ATOM 2024 C C . ASP B 1 93 ? -25.793 2.445 -17.905 1.00 65.06 93 ASP B C 1
ATOM 2025 O O . ASP B 1 93 ? -25.579 1.641 -16.990 1.00 60.54 93 ASP B O 1
ATOM 2030 N N . ARG B 1 94 ? -26.913 3.163 -17.977 1.00 59.33 94 ARG B N 1
ATOM 2031 C CA . ARG B 1 94 ? -27.858 3.224 -16.868 1.00 55.89 94 ARG B CA 1
ATOM 2032 C C . ARG B 1 94 ? -28.793 2.013 -16.842 1.00 63.55 94 ARG B C 1
ATOM 2033 O O . ARG B 1 94 ? -29.863 2.069 -16.212 1.00 73.65 94 ARG B O 1
ATOM 2041 N N . GLU B 1 95 ? -28.380 0.901 -17.459 1.00 54.63 95 GLU B N 1
ATOM 2042 C CA . GLU B 1 95 ? -29.194 -0.307 -17.452 1.00 57.04 95 GLU B CA 1
ATOM 2043 C C . GLU B 1 95 ? -29.370 -0.860 -16.044 1.00 63.52 95 GLU B C 1
ATOM 2044 O O . GLU B 1 95 ? -30.496 -1.120 -15.600 1.00 64.38 95 GLU B O 1
ATOM 2050 N N . ALA B 1 96 ? -28.261 -1.098 -15.347 1.00 66.65 96 ALA B N 1
ATOM 2051 C CA . ALA B 1 96 ? -28.282 -1.537 -13.958 1.00 64.71 96 ALA B CA 1
ATOM 2052 C C . ALA B 1 96 ? -27.603 -0.531 -13.037 1.00 63.01 96 ALA B C 1
ATOM 2053 O O . ALA B 1 96 ? -27.337 -0.852 -11.872 1.00 66.19 96 ALA B O 1
ATOM 2055 N N . GLY B 1 97 ? -27.315 0.673 -13.529 1.00 58.51 97 GLY B N 1
ATOM 2056 C CA . GLY B 1 97 ? -26.765 1.730 -12.718 1.00 53.58 97 GLY B CA 1
ATOM 2057 C C . GLY B 1 97 ? -25.315 1.576 -12.325 1.00 53.74 97 GLY B C 1
ATOM 2058 O O . GLY B 1 97 ? -24.808 2.437 -11.608 1.00 53.07 97 GLY B O 1
ATOM 2059 N N . PHE B 1 98 ? -24.618 0.531 -12.775 1.00 53.76 98 PHE B N 1
ATOM 2060 C CA . PHE B 1 98 ? -23.254 0.260 -12.322 1.00 51.21 98 PHE B CA 1
ATOM 2061 C C . PHE B 1 98 ? -22.234 0.757 -13.341 1.00 44.78 98 PHE B C 1
ATOM 2062 O O . PHE B 1 98 ? -22.342 0.449 -14.533 1.00 44.43 98 PHE B O 1
ATOM 2070 N N . VAL B 1 99 ? -21.250 1.524 -12.858 1.00 39.95 99 VAL B N 1
ATOM 2071 C CA . VAL B 1 99 ? -20.055 1.853 -13.629 1.00 33.94 99 VAL B CA 1
ATOM 2072 C C . VAL B 1 99 ? -19.401 0.570 -14.125 1.00 36.52 99 VAL B C 1
ATOM 2073 O O . VAL B 1 99 ? -19.095 -0.333 -13.339 1.00 33.29 99 VAL B O 1
ATOM 2077 N N . THR B 1 100 ? -19.186 0.479 -15.437 1.00 32.32 100 THR B N 1
ATOM 2078 C CA . THR B 1 100 ? -18.666 -0.753 -16.008 1.00 31.18 100 THR B CA 1
ATOM 2079 C C . THR B 1 100 ? -17.455 -0.427 -16.876 1.00 29.49 100 THR B C 1
ATOM 2080 O O . THR B 1 100 ? -16.910 0.677 -16.787 1.00 28.82 100 THR B O 1
ATOM 2084 N N . THR B 1 101 ? -17.004 -1.361 -17.700 1.00 30.10 101 THR B N 1
ATOM 2085 C CA . THR B 1 101 ? -15.872 -1.054 -18.561 1.00 29.61 101 THR B CA 1
ATOM 2086 C C . THR B 1 101 ? -16.323 -1.005 -20.020 1.00 28.47 101 THR B C 1
ATOM 2087 O O . THR B 1 101 ? -17.517 -1.108 -20.330 1.00 27.04 101 THR B O 1
ATOM 2091 N N . GLY B 1 102 ? -15.359 -0.843 -20.920 1.00 25.73 102 GLY B N 1
ATOM 2092 C CA . GLY B 1 102 ? -15.675 -0.737 -22.325 1.00 25.41 102 GLY B CA 1
ATOM 2093 C C . GLY B 1 102 ? -16.069 0.656 -22.749 1.00 25.23 102 GLY B C 1
ATOM 2094 O O . GLY B 1 102 ? -16.846 0.810 -23.695 1.00 23.81 102 GLY B O 1
ATOM 2095 N N . GLY B 1 103 ? -15.568 1.679 -22.062 1.00 23.96 103 GLY B N 1
ATOM 2096 C CA . GLY B 1 103 ? -15.827 3.044 -22.463 1.00 28.78 103 GLY B CA 1
ATOM 2097 C C . GLY B 1 103 ? -15.034 3.456 -23.699 1.00 27.50 103 GLY B C 1
ATOM 2098 O O . GLY B 1 103 ? -14.105 2.789 -24.149 1.00 21.31 103 GLY B O 1
ATOM 2099 N N . THR B 1 104 ? -15.415 4.604 -24.250 1.00 27.29 104 THR B N 1
ATOM 2100 C CA . THR B 1 104 ? -14.794 5.136 -25.453 1.00 29.65 104 THR B CA 1
ATOM 2101 C C . THR B 1 104 ? -14.666 6.644 -25.333 1.00 29.08 104 THR B C 1
ATOM 2102 O O . THR B 1 104 ? -15.467 7.292 -24.655 1.00 28.95 104 THR B O 1
ATOM 2106 N N . THR B 1 105 ? -13.677 7.209 -26.018 1.00 24.08 105 THR B N 1
ATOM 2107 C CA . THR B 1 105 ? -13.723 8.644 -26.190 1.00 21.93 105 THR B CA 1
ATOM 2108 C C . THR B 1 105 ? -14.873 9.007 -27.133 1.00 27.43 105 THR B C 1
ATOM 2109 O O . THR B 1 105 ? -15.481 8.154 -27.793 1.00 24.02 105 THR B O 1
ATOM 2113 N N . SER B 1 106 ? -15.192 10.295 -27.173 1.00 30.39 106 SER B N 1
ATOM 2114 C CA . SER B 1 106 ? -16.267 10.780 -28.027 1.00 26.65 106 SER B CA 1
ATOM 2115 C C . SER B 1 106 ? -16.113 12.285 -28.148 1.00 27.53 106 SER B C 1
ATOM 2116 O O . SER B 1 106 ? -15.825 12.956 -27.156 1.00 27.46 106 SER B O 1
ATOM 2119 N N . LYS B 1 107 ? -16.268 12.812 -29.360 1.00 26.19 107 LYS B N 1
ATOM 2120 C CA . LYS B 1 107 ? -16.464 14.245 -29.522 1.00 22.06 107 LYS B CA 1
ATOM 2121 C C . LYS B 1 107 ? -17.920 14.582 -29.778 1.00 25.11 107 LYS B C 1
ATOM 2122 O O . LYS B 1 107 ? -18.217 15.713 -30.161 1.00 27.81 107 LYS B O 1
ATOM 2128 N N . ALA B 1 108 ? -18.831 13.624 -29.575 1.00 24.47 108 ALA B N 1
ATOM 2129 C CA . ALA B 1 108 ? -20.255 13.866 -29.744 1.00 23.43 108 ALA B CA 1
ATOM 2130 C C . ALA B 1 108 ? -20.658 15.187 -29.112 1.00 24.50 108 ALA B C 1
ATOM 2131 O O . ALA B 1 108 ? -20.120 15.583 -28.075 1.00 23.02 108 ALA B O 1
ATOM 2133 N N . ILE B 1 109 ? -21.587 15.887 -29.765 1.00 21.29 109 ILE B N 1
ATOM 2134 C CA . ILE B 1 109 ? -22.203 17.023 -29.101 1.00 20.53 109 ILE B CA 1
ATOM 2135 C C . ILE B 1 109 ? -23.192 16.538 -28.051 1.00 23.51 109 ILE B C 1
ATOM 2136 O O . ILE B 1 109 ? -23.384 17.202 -27.024 1.00 25.55 109 ILE B O 1
ATOM 2141 N N . GLY B 1 110 ? -23.807 15.356 -28.267 1.00 20.31 110 GLY B N 1
ATOM 2142 C CA . GLY B 1 110 ? -24.761 14.809 -27.344 1.00 17.65 110 GLY B CA 1
ATOM 2143 C C . GLY B 1 110 ? -24.098 14.246 -26.096 1.00 23.82 110 GLY B C 1
ATOM 2144 O O . GLY B 1 110 ? -22.875 14.333 -25.907 1.00 26.18 110 GLY B O 1
ATOM 2145 N N . PRO B 1 111 ? -24.907 13.650 -25.236 1.00 24.79 111 PRO B N 1
ATOM 2146 C CA . PRO B 1 111 ? -24.371 13.011 -24.030 1.00 26.12 111 PRO B CA 1
ATOM 2147 C C . PRO B 1 111 ? -23.610 11.731 -24.364 1.00 25.46 111 PRO B C 1
ATOM 2148 O O . PRO B 1 111 ? -23.932 11.020 -25.320 1.00 21.59 111 PRO B O 1
ATOM 2152 N N . HIS B 1 112 ? -22.603 11.415 -23.551 1.00 23.18 112 HIS B N 1
ATOM 2153 C CA . HIS B 1 112 ? -21.829 10.205 -23.799 1.00 26.32 112 HIS B CA 1
ATOM 2154 C C . HIS B 1 112 ? -21.514 9.488 -22.487 1.00 26.38 112 HIS B C 1
ATOM 2155 O O . HIS B 1 112 ? -21.066 10.101 -21.517 1.00 25.28 112 HIS B O 1
ATOM 2162 N N . ASN B 1 113 ? -21.707 8.170 -22.484 1.00 27.02 113 ASN B N 1
ATOM 2163 C CA . ASN B 1 113 ? -21.790 7.417 -21.238 1.00 34.13 113 ASN B CA 1
ATOM 2164 C C . ASN B 1 113 ? -20.477 7.318 -20.477 1.00 32.70 113 ASN B C 1
ATOM 2165 O O . ASN B 1 113 ? -20.477 6.826 -19.344 1.00 30.57 113 ASN B O 1
ATOM 2170 N N . SER B 1 114 ? -19.365 7.748 -21.056 1.00 29.35 114 SER B N 1
ATOM 2171 C CA . SER B 1 114 ? -18.070 7.535 -20.430 1.00 27.57 114 SER B CA 1
ATOM 2172 C C . SER B 1 114 ? -17.454 8.832 -19.932 1.00 24.10 114 SER B C 1
ATOM 2173 O O . SER B 1 114 ? -16.243 8.895 -19.739 1.00 21.42 114 SER B O 1
ATOM 2176 N N . ARG B 1 115 ? -18.257 9.873 -19.740 1.00 25.92 115 ARG B N 1
ATOM 2177 C CA . ARG B 1 115 ? -17.755 11.197 -19.388 1.00 29.25 115 ARG B CA 1
ATOM 2178 C C . ARG B 1 115 ? -17.959 11.426 -17.895 1.00 26.17 115 ARG B C 1
ATOM 2179 O O . ARG B 1 115 ? -19.087 11.356 -17.406 1.00 29.10 115 ARG B O 1
ATOM 2187 N N . PHE B 1 116 ? -16.870 11.671 -17.173 1.00 28.01 116 PHE B N 1
ATOM 2188 C CA . PHE B 1 116 ? -16.918 11.852 -15.729 1.00 30.35 116 PHE B CA 1
ATOM 2189 C C . PHE B 1 116 ? -16.201 13.145 -15.359 1.00 37.64 116 PHE B C 1
ATOM 2190 O O . PHE B 1 116 ? -15.409 13.691 -16.143 1.00 34.09 116 PHE B O 1
ATOM 2198 N N . ALA B 1 117 ? -16.483 13.635 -14.145 1.00 37.04 117 ALA B N 1
ATOM 2199 C CA . ALA B 1 117 ? -15.840 14.841 -13.642 1.00 32.91 117 ALA B CA 1
ATOM 2200 C C . ALA B 1 117 ? -15.556 14.702 -12.153 1.00 38.41 117 ALA B C 1
ATOM 2201 O O . ALA B 1 117 ? -16.175 13.893 -11.455 1.00 38.76 117 ALA B O 1
ATOM 2203 N N . ILE B 1 118 ? -14.628 15.525 -11.668 1.00 36.62 118 ILE B N 1
ATOM 2204 C CA . ILE B 1 118 ? -14.208 15.497 -10.271 1.00 47.36 118 ILE B CA 1
ATOM 2205 C C . ILE B 1 118 ? -14.433 16.866 -9.628 1.00 50.34 118 ILE B C 1
ATOM 2206 O O . ILE B 1 118 ? -13.858 17.870 -10.070 1.00 47.18 118 ILE B O 1
ATOM 2211 N N . ARG B 1 119 ? -15.244 16.891 -8.564 1.00 53.48 119 ARG B N 1
ATOM 2212 C CA . ARG B 1 119 ? -15.554 18.081 -7.777 1.00 55.41 119 ARG B CA 1
ATOM 2213 C C . ARG B 1 119 ? -15.100 17.902 -6.334 1.00 58.19 119 ARG B C 1
ATOM 2214 O O . ARG B 1 119 ? -15.234 16.807 -5.776 1.00 56.77 119 ARG B O 1
ATOM 2222 N N . LYS B 1 120 ? -14.613 18.982 -5.711 1.00 59.29 120 LYS B N 1
ATOM 2223 C CA . LYS B 1 120 ? -14.297 18.933 -4.283 1.00 59.80 120 LYS B CA 1
ATOM 2224 C C . LYS B 1 120 ? -15.520 18.548 -3.457 1.00 61.25 120 LYS B C 1
ATOM 2225 O O . LYS B 1 120 ? -16.672 18.709 -3.874 1.00 55.36 120 LYS B O 1
ATOM 2231 N N . ALA B 1 121 ? -15.246 18.038 -2.253 1.00 68.52 121 ALA B N 1
ATOM 2232 C CA . ALA B 1 121 ? -16.271 17.796 -1.247 1.00 69.60 121 ALA B CA 1
ATOM 2233 C C . ALA B 1 121 ? -16.472 18.977 -0.302 1.00 78.80 121 ALA B C 1
ATOM 2234 O O . ALA B 1 121 ? -17.407 18.947 0.505 1.00 86.68 121 ALA B O 1
ATOM 2236 N N . GLY B 1 122 ? -15.624 20.006 -0.374 1.00 82.16 122 GLY B N 1
ATOM 2237 C CA . GLY B 1 122 ? -15.775 21.177 0.476 1.00 80.23 122 GLY B CA 1
ATOM 2238 C C . GLY B 1 122 ? -14.476 21.751 1.015 1.00 83.20 122 GLY B C 1
ATOM 2239 O O . GLY B 1 122 ? -13.765 21.090 1.783 1.00 85.32 122 GLY B O 1
ATOM 2240 N N . ASP B 1 123 ? -14.165 22.988 0.631 1.00 80.83 123 ASP B N 1
ATOM 2241 C CA . ASP B 1 123 ? -12.946 23.660 1.081 1.00 83.22 123 ASP B CA 1
ATOM 2242 C C . ASP B 1 123 ? -12.774 23.650 2.602 1.00 80.34 123 ASP B C 1
ATOM 2243 O O . ASP B 1 123 ? -11.651 23.607 3.112 1.00 78.31 123 ASP B O 1
ATOM 2248 N N . ASP B 1 130 ? -10.085 17.568 -5.533 1.00 43.22 129 ASP B N 1
ATOM 2249 C CA . ASP B 1 130 ? -10.351 16.126 -5.443 1.00 48.76 129 ASP B CA 1
ATOM 2250 C C . ASP B 1 130 ? -11.785 15.772 -5.120 1.00 49.84 129 ASP B C 1
ATOM 2251 O O . ASP B 1 130 ? -12.710 16.499 -5.447 1.00 54.05 129 ASP B O 1
ATOM 2256 N N . TYR B 1 131 ? -11.914 14.581 -4.533 1.00 45.85 130 TYR B N 1
ATOM 2257 C CA . TYR B 1 131 ? -12.865 14.212 -3.483 1.00 50.80 130 TYR B CA 1
ATOM 2258 C C . TYR B 1 131 ? -14.089 13.445 -4.000 1.00 50.29 130 TYR B C 1
ATOM 2259 O O . TYR B 1 131 ? -14.420 12.404 -3.427 1.00 50.55 130 TYR B O 1
ATOM 2268 N N . GLN B 1 132 ? -14.759 13.857 -5.077 1.00 45.90 131 GLN B N 1
ATOM 2269 C CA . GLN B 1 132 ? -15.830 12.995 -5.582 1.00 45.91 131 GLN B CA 1
ATOM 2270 C C . GLN B 1 132 ? -15.863 13.006 -7.107 1.00 43.65 131 GLN B C 1
ATOM 2271 O O . GLN B 1 132 ? -15.109 13.728 -7.767 1.00 48.56 131 GLN B O 1
ATOM 2277 N N . ILE B 1 133 ? -16.738 12.173 -7.673 1.00 42.33 132 ILE B N 1
ATOM 2278 C CA . ILE B 1 133 ? -16.742 11.885 -9.107 1.00 40.51 132 ILE B CA 1
ATOM 2279 C C . ILE B 1 133 ? -18.172 11.899 -9.604 1.00 38.73 132 ILE B C 1
ATOM 2280 O O . ILE B 1 133 ? -19.024 11.178 -9.072 1.00 38.73 132 ILE B O 1
ATOM 2285 N N . GLU B 1 134 ? -18.424 12.688 -10.644 1.00 33.99 133 GLU B N 1
ATOM 2286 C CA . GLU B 1 134 ? -19.764 12.867 -11.173 1.00 39.21 133 GLU B CA 1
ATOM 2287 C C . GLU B 1 134 ? -19.879 12.293 -12.579 1.00 36.99 133 GLU B C 1
ATOM 2288 O O . GLU B 1 134 ? -18.950 12.392 -13.389 1.00 32.88 133 GLU B O 1
ATOM 2294 N N . VAL B 1 135 ? -21.031 11.686 -12.847 1.00 34.24 134 VAL B N 1
ATOM 2295 C CA . VAL B 1 135 ? -21.419 11.240 -14.177 1.00 32.51 134 VAL B CA 1
ATOM 2296 C C . VAL B 1 135 ? -21.975 12.459 -14.905 1.00 38.80 134 VAL B C 1
ATOM 2297 O O . VAL B 1 135 ? -23.117 12.860 -14.666 1.00 39.15 134 VAL B O 1
ATOM 2301 N N . CYS B 1 136 ? -21.160 13.067 -15.778 1.00 36.33 135 CYS B N 1
ATOM 2302 C CA . CYS B 1 136 ? -21.543 14.228 -16.581 1.00 32.15 135 CYS B CA 1
ATOM 2303 C C . CYS B 1 136 ? -21.545 13.841 -18.050 1.00 31.46 135 CYS B C 1
ATOM 2304 O O . CYS B 1 136 ? -20.509 13.927 -18.725 1.00 27.30 135 CYS B O 1
ATOM 2307 N N . PRO B 1 137 ? -22.675 13.413 -18.597 1.00 30.31 136 PRO B N 1
ATOM 2308 C CA . PRO B 1 137 ? -22.674 12.965 -19.993 1.00 30.68 136 PRO B CA 1
ATOM 2309 C C . PRO B 1 137 ? -22.364 14.066 -21.009 1.00 28.51 136 PRO B C 1
ATOM 2310 O O . PRO B 1 137 ? -21.981 13.728 -22.139 1.00 24.93 136 PRO B O 1
ATOM 2314 N N . CYS B 1 138 ? -22.460 15.351 -20.643 1.00 30.23 137 CYS B N 1
ATOM 2315 C CA . CYS B 1 138 ? -22.240 16.462 -21.575 1.00 34.94 137 CYS B CA 1
ATOM 2316 C C . CYS B 1 138 ? -20.876 17.107 -21.338 1.00 32.13 137 CYS B C 1
ATOM 2317 O O . CYS B 1 138 ? -20.503 17.371 -20.193 1.00 36.26 137 CYS B O 1
ATOM 2320 N N . SER B 1 139 ? -20.147 17.375 -22.420 1.00 25.78 138 SER B N 1
ATOM 2321 C CA . SER B 1 139 ? -18.760 17.794 -22.297 1.00 26.98 138 SER B CA 1
ATOM 2322 C C . SER B 1 139 ? -18.662 19.209 -21.744 1.00 34.54 138 SER B C 1
ATOM 2323 O O . SER B 1 139 ? -19.406 20.108 -22.145 1.00 35.36 138 SER B O 1
ATOM 2326 N N . THR B 1 140 ? -17.725 19.406 -20.822 1.00 32.82 139 THR B N 1
ATOM 2327 C CA . THR B 1 140 ? -17.453 20.708 -20.235 1.00 32.22 139 THR B CA 1
ATOM 2328 C C . THR B 1 140 ? -15.963 20.997 -20.309 1.00 35.96 139 THR B C 1
ATOM 2329 O O . THR B 1 140 ? -15.132 20.090 -20.222 1.00 36.15 139 THR B O 1
ATOM 2333 N N . GLY B 1 141 ? -15.626 22.271 -20.446 1.00 35.62 140 GLY B N 1
ATOM 2334 C CA . GLY B 1 141 ? -14.227 22.625 -20.520 1.00 33.23 140 GLY B CA 1
ATOM 2335 C C . GLY B 1 141 ? -13.562 22.204 -21.803 1.00 35.07 140 GLY B C 1
ATOM 2336 O O . GLY B 1 141 ? -12.341 22.038 -21.835 1.00 39.96 140 GLY B O 1
ATOM 2337 N N . VAL B 1 142 ? -14.330 22.031 -22.873 1.00 36.68 141 VAL B N 1
ATOM 2338 C CA . VAL B 1 142 ? -13.764 21.698 -24.169 1.00 38.23 141 VAL B CA 1
ATOM 2339 C C . VAL B 1 142 ? -14.194 22.757 -25.180 1.00 39.78 141 VAL B C 1
ATOM 2340 O O . VAL B 1 142 ? -15.226 23.418 -25.024 1.00 42.98 141 VAL B O 1
ATOM 2344 N N . GLU B 1 143 ? -13.383 22.907 -26.232 1.00 44.19 142 GLU B N 1
ATOM 2345 C CA . GLU B 1 143 ? -13.635 23.916 -27.265 1.00 47.47 142 GLU B CA 1
ATOM 2346 C C . GLU B 1 143 ? -14.943 23.646 -28.001 1.00 43.31 142 GLU B C 1
ATOM 2347 O O . GLU B 1 143 ? -15.847 24.488 -28.020 1.00 45.28 142 GLU B O 1
ATOM 2353 N N . ARG B 1 144 ? -15.044 22.471 -28.620 1.00 35.33 143 ARG B N 1
ATOM 2354 C CA . ARG B 1 144 ? -16.124 21.945 -29.451 1.00 27.29 143 ARG B CA 1
ATOM 2355 C C . ARG B 1 144 ? -17.538 22.190 -28.940 1.00 26.87 143 ARG B C 1
ATOM 2356 O O . ARG B 1 144 ? -17.734 22.536 -27.767 1.00 26.68 143 ARG B O 1
ATOM 2364 N N . PRO B 1 145 ? -18.552 21.997 -29.797 1.00 31.25 144 PRO B N 1
ATOM 2365 C CA . PRO B 1 145 ? -19.944 22.060 -29.334 1.00 24.08 144 PRO B CA 1
ATOM 2366 C C . PRO B 1 145 ? -20.242 20.988 -28.301 1.00 22.02 144 PRO B C 1
ATOM 2367 O O . PRO B 1 145 ? -19.704 19.885 -28.355 1.00 19.68 144 PRO B O 1
ATOM 2371 N N . SER B 1 146 ? -21.141 21.327 -27.372 1.00 27.65 145 SER B N 1
ATOM 2372 C CA . SER B 1 146 ? -21.488 20.484 -26.234 1.00 30.19 145 SER B CA 1
ATOM 2373 C C . SER B 1 146 ? -22.902 20.810 -25.774 1.00 26.67 145 SER B C 1
ATOM 2374 O O . SER B 1 146 ? -23.265 21.984 -25.661 1.00 23.29 145 SER B O 1
ATOM 2377 N N . CYS B 1 147 ? -23.680 19.763 -25.493 1.00 24.33 146 CYS B N 1
ATOM 2378 C CA . CYS B 1 147 ? -25.004 19.918 -24.906 1.00 29.40 146 CYS B CA 1
ATOM 2379 C C . CYS B 1 147 ? -24.910 20.562 -23.514 1.00 32.64 146 CYS B C 1
ATOM 2380 O O . CYS B 1 147 ? -23.830 20.718 -22.928 1.00 32.91 146 CYS B O 1
ATOM 2383 N N . ARG B 1 148 ? -26.071 20.919 -22.973 1.00 31.75 147 ARG B N 1
ATOM 2384 C CA . ARG B 1 148 ? -26.132 21.810 -21.827 1.00 33.90 147 ARG B CA 1
ATOM 2385 C C . ARG B 1 148 ? -26.465 21.119 -20.518 1.00 33.03 147 ARG B C 1
ATOM 2386 O O . ARG B 1 148 ? -26.457 21.784 -19.485 1.00 39.37 147 ARG B O 1
ATOM 2394 N N . MET B 1 149 ? -26.756 19.823 -20.523 1.00 33.37 148 MET B N 1
ATOM 2395 C CA . MET B 1 149 ? -27.217 19.172 -19.302 1.00 36.92 148 MET B CA 1
ATOM 2396 C C . MET B 1 149 ? -26.203 19.303 -18.173 1.00 40.72 148 MET B C 1
ATOM 2397 O O . MET B 1 149 ? -24.995 19.146 -18.372 1.00 41.08 148 MET B O 1
ATOM 2402 N N . GLY B 1 150 ? -26.705 19.595 -16.980 1.00 38.51 149 GLY B N 1
ATOM 2403 C CA . GLY B 1 150 ? -25.908 19.432 -15.787 1.00 39.61 149 GLY B CA 1
ATOM 2404 C C . GLY B 1 150 ? -25.608 17.967 -15.546 1.00 40.72 149 GLY B C 1
ATOM 2405 O O . GLY B 1 150 ? -26.204 17.066 -16.143 1.00 38.12 149 GLY B O 1
ATOM 2406 N N . CYS B 1 151 ? -24.655 17.720 -14.651 1.00 41.82 150 CYS B N 1
ATOM 2407 C CA . CYS B 1 151 ? -24.250 16.345 -14.390 1.00 39.90 150 CYS B CA 1
ATOM 2408 C C . CYS B 1 151 ? -25.419 15.520 -13.865 1.00 37.02 150 CYS B C 1
ATOM 2409 O O . CYS B 1 151 ? -26.370 16.038 -13.277 1.00 36.36 150 CYS B O 1
ATOM 2412 N N . LEU B 1 152 ? -25.360 14.219 -14.125 1.00 41.58 151 LEU B N 1
ATOM 2413 C CA . LEU B 1 152 ? -26.429 13.332 -13.685 1.00 46.14 151 LEU B CA 1
ATOM 2414 C C . LEU B 1 152 ? -26.357 13.033 -12.189 1.00 49.68 151 LEU B C 1
ATOM 2415 O O . LEU B 1 152 ? -27.352 12.571 -11.615 1.00 49.94 151 LEU B O 1
ATOM 2420 N N . GLY B 1 153 ? -25.219 13.316 -11.543 1.00 42.99 152 GLY B N 1
ATOM 2421 C CA . GLY B 1 153 ? -25.084 13.104 -10.114 1.00 51.11 152 GLY B CA 1
ATOM 2422 C C . GLY B 1 153 ? -23.781 12.468 -9.666 1.00 46.71 152 GLY B C 1
ATOM 2423 O O . GLY B 1 153 ? -22.961 12.063 -10.493 1.00 38.91 152 GLY B O 1
ATOM 2424 N N . THR B 1 154 ? -23.589 12.366 -8.352 1.00 49.50 153 THR B N 1
ATOM 2425 C CA . THR B 1 154 ? -22.341 11.873 -7.784 1.00 50.87 153 THR B CA 1
ATOM 2426 C C . THR B 1 154 ? -22.375 10.359 -7.623 1.00 44.72 153 THR B C 1
ATOM 2427 O O . THR B 1 154 ? -23.424 9.759 -7.367 1.00 46.68 153 THR B O 1
ATOM 2431 N N . LEU B 1 155 ? -21.208 9.748 -7.782 1.00 41.74 154 LEU B N 1
ATOM 2432 C CA . LEU B 1 155 ? -21.055 8.307 -7.669 1.00 47.90 154 LEU B CA 1
ATOM 2433 C C . LEU B 1 155 ? -20.877 7.898 -6.209 1.00 51.71 154 LEU B C 1
ATOM 2434 O O . LEU B 1 155 ? -20.394 8.676 -5.381 1.00 56.83 154 LEU B O 1
ATOM 2439 N N . GLY B 1 156 ? -21.266 6.664 -5.903 1.00 48.08 155 GLY B N 1
ATOM 2440 C CA . GLY B 1 156 ? -21.115 6.140 -4.556 1.00 47.96 155 GLY B CA 1
ATOM 2441 C C . GLY B 1 156 ? -21.311 4.640 -4.545 1.00 48.31 155 GLY B C 1
ATOM 2442 O O . GLY B 1 156 ? -21.636 4.026 -5.564 1.00 46.67 155 GLY B O 1
ATOM 2443 N N . LEU B 1 157 ? -21.131 4.054 -3.362 1.00 50.09 156 LEU B N 1
ATOM 2444 C CA . LEU B 1 157 ? -21.087 2.601 -3.233 1.00 48.23 156 LEU B CA 1
ATOM 2445 C C . LEU B 1 157 ? -22.472 1.966 -3.388 1.00 49.93 156 LEU B C 1
ATOM 2446 O O . LEU B 1 157 ? -23.514 2.603 -3.195 1.00 54.03 156 LEU B O 1
ATOM 2451 N N . ALA B 1 158 ? -22.466 0.683 -3.756 1.00 52.56 157 ALA B N 1
ATOM 2452 C CA . ALA B 1 158 ? -23.692 -0.082 -3.982 1.00 60.06 157 ALA B CA 1
ATOM 2453 C C . ALA B 1 158 ? -23.446 -1.534 -3.601 1.00 65.63 157 ALA B C 1
ATOM 2454 O O . ALA B 1 158 ? -22.611 -2.190 -4.230 1.00 65.54 157 ALA B O 1
ATOM 2456 N N . GLU B 1 159 ? -24.171 -2.041 -2.597 1.00 71.63 158 GLU B N 1
ATOM 2457 C CA . GLU B 1 159 ? -23.966 -3.395 -2.071 1.00 72.80 158 GLU B CA 1
ATOM 2458 C C . GLU B 1 159 ? -25.231 -4.241 -2.216 1.00 76.56 158 GLU B C 1
ATOM 2459 O O . GLU B 1 159 ? -26.282 -3.775 -2.665 1.00 80.02 158 GLU B O 1
ATOM 2465 N N . GLY B 1 160 ? -25.112 -5.504 -1.803 1.00 79.53 159 GLY B N 1
ATOM 2466 C CA . GLY B 1 160 ? -26.181 -6.476 -1.923 1.00 81.45 159 GLY B CA 1
ATOM 2467 C C . GLY B 1 160 ? -25.700 -7.756 -2.575 1.00 85.55 159 GLY B C 1
ATOM 2468 O O . GLY B 1 160 ? -26.330 -8.812 -2.446 1.00 87.09 159 GLY B O 1
ATOM 2469 N N . GLY B 1 161 ? -24.574 -7.666 -3.283 1.00 83.64 160 GLY B N 1
ATOM 2470 C CA . GLY B 1 161 ? -24.004 -8.802 -3.980 1.00 74.30 160 GLY B CA 1
ATOM 2471 C C . GLY B 1 161 ? -22.545 -9.040 -3.649 1.00 67.31 160 GLY B C 1
ATOM 2472 O O . GLY B 1 161 ? -22.025 -8.540 -2.645 1.00 59.49 160 GLY B O 1
ATOM 2473 N N . LYS B 1 162 ? -21.863 -9.786 -4.515 1.00 65.00 161 LYS B N 1
ATOM 2474 C CA . LYS B 1 162 ? -20.529 -10.274 -4.189 1.00 62.69 161 LYS B CA 1
ATOM 2475 C C . LYS B 1 162 ? -19.492 -9.159 -4.063 1.00 59.28 161 LYS B C 1
ATOM 2476 O O . LYS B 1 162 ? -18.426 -9.385 -3.484 1.00 58.18 161 LYS B O 1
ATOM 2482 N N . ASN B 1 163 ? -19.763 -7.967 -4.582 1.00 62.89 162 ASN B N 1
ATOM 2483 C CA . ASN B 1 163 ? -18.753 -6.916 -4.578 1.00 55.26 162 ASN B CA 1
ATOM 2484 C C . ASN B 1 163 ? -19.437 -5.563 -4.479 1.00 52.62 162 ASN B C 1
ATOM 2485 O O . ASN B 1 163 ? -20.598 -5.412 -4.870 1.00 55.05 162 ASN B O 1
ATOM 2490 N N . VAL B 1 164 ? -18.713 -4.580 -3.951 1.00 48.46 163 VAL B N 1
ATOM 2491 C CA . VAL B 1 164 ? -19.229 -3.219 -3.855 1.00 55.07 163 VAL B CA 1
ATOM 2492 C C . VAL B 1 164 ? -18.902 -2.473 -5.142 1.00 50.91 163 VAL B C 1
ATOM 2493 O O . VAL B 1 164 ? -17.731 -2.337 -5.509 1.00 50.69 163 VAL B O 1
ATOM 2497 N N . LEU B 1 165 ? -19.935 -1.976 -5.813 1.00 46.77 164 LEU B N 1
ATOM 2498 C CA . LEU B 1 165 ? -19.824 -1.350 -7.117 1.00 46.55 164 LEU B CA 1
ATOM 2499 C C . LEU B 1 165 ? -19.988 0.160 -6.986 1.00 52.04 164 LEU B C 1
ATOM 2500 O O . LEU B 1 165 ? -19.955 0.717 -5.886 1.00 57.36 164 LEU B O 1
ATOM 2505 N N . LEU B 1 166 ? -20.171 0.827 -8.125 1.00 48.84 165 LEU B N 1
ATOM 2506 C CA . LEU B 1 166 ? -20.363 2.271 -8.176 1.00 41.49 165 LEU B CA 1
ATOM 2507 C C . LEU B 1 166 ? -21.617 2.553 -8.979 1.00 48.24 165 LEU B C 1
ATOM 2508 O O . LEU B 1 166 ? -21.655 2.322 -10.192 1.00 50.83 165 LEU B O 1
ATOM 2513 N N . ASN B 1 167 ? -22.641 3.035 -8.311 1.00 44.45 166 ASN B N 1
ATOM 2514 C CA . ASN B 1 167 ? -23.816 3.493 -8.998 1.00 38.26 166 ASN B CA 1
ATOM 2515 C C . ASN B 1 167 ? -24.043 4.937 -8.601 1.00 46.63 166 ASN B C 1
ATOM 2516 O O . ASN B 1 167 ? -23.248 5.538 -7.868 1.00 42.06 166 ASN B O 1
ATOM 2521 N N . ILE B 1 168 ? -25.110 5.513 -9.125 1.00 49.30 167 ILE B N 1
ATOM 2522 C CA . ILE B 1 168 ? -25.410 6.904 -8.850 1.00 46.71 167 ILE B CA 1
ATOM 2523 C C . ILE B 1 168 ? -26.199 6.972 -7.550 1.00 51.64 167 ILE B C 1
ATOM 2524 O O . ILE B 1 168 ? -27.258 6.350 -7.420 1.00 53.22 167 ILE B O 1
ATOM 2529 N N . ASN B 1 169 ? -25.656 7.703 -6.576 1.00 52.09 168 ASN B N 1
ATOM 2530 C CA . ASN B 1 169 ? -26.276 7.856 -5.258 1.00 62.95 168 ASN B CA 1
ATOM 2531 C C . ASN B 1 169 ? -25.781 9.192 -4.706 1.00 60.32 168 ASN B C 1
ATOM 2532 O O . ASN B 1 169 ? -24.653 9.284 -4.207 1.00 52.35 168 ASN B O 1
ATOM 2537 N N . ASN B 1 170 ? -26.629 10.217 -4.796 1.00 56.68 169 ASN B N 1
ATOM 2538 C CA . ASN B 1 170 ? -26.150 11.565 -4.515 1.00 67.64 169 ASN B CA 1
ATOM 2539 C C . ASN B 1 170 ? -26.070 11.849 -3.021 1.00 69.71 169 ASN B C 1
ATOM 2540 O O . ASN B 1 170 ? -25.122 12.500 -2.564 1.00 66.10 169 ASN B O 1
ATOM 2545 N N . GLU B 1 171 ? -27.051 11.385 -2.244 1.00 70.58 170 GLU B N 1
ATOM 2546 C CA . GLU B 1 171 ? -27.016 11.669 -0.816 1.00 75.54 170 GLU B CA 1
ATOM 2547 C C . GLU B 1 171 ? -25.901 10.916 -0.098 1.00 71.34 170 GLU B C 1
ATOM 2548 O O . GLU B 1 171 ? -25.594 11.257 1.048 1.00 67.45 170 GLU B O 1
ATOM 2554 N N . SER B 1 172 ? -25.271 9.930 -0.745 1.00 71.75 171 SER B N 1
ATOM 2555 C CA . SER B 1 172 ? -24.145 9.190 -0.168 1.00 71.17 171 SER B CA 1
ATOM 2556 C C . SER B 1 172 ? -23.003 9.097 -1.179 1.00 61.85 171 SER B C 1
ATOM 2557 O O . SER B 1 172 ? -22.661 8.007 -1.648 1.00 58.87 171 SER B O 1
ATOM 2560 N N . PRO B 1 173 ? -22.365 10.225 -1.508 1.00 64.22 172 PRO B N 1
ATOM 2561 C CA . PRO B 1 173 ? -21.270 10.212 -2.490 1.00 61.29 172 PRO B CA 1
ATOM 2562 C C . PRO B 1 173 ? -19.980 9.667 -1.889 1.00 62.39 172 PRO B C 1
ATOM 2563 O O . PRO B 1 173 ? -19.414 10.251 -0.961 1.00 64.01 172 PRO B O 1
ATOM 2567 N N . HIS B 1 174 ? -19.496 8.558 -2.447 1.00 57.80 173 HIS B N 1
ATOM 2568 C CA . HIS B 1 174 ? -18.216 7.984 -2.050 1.00 56.83 173 HIS B CA 1
ATOM 2569 C C . HIS B 1 174 ? -17.072 8.967 -2.293 1.00 50.53 173 HIS B C 1
ATOM 2570 O O . HIS B 1 174 ? -16.625 9.148 -3.425 1.00 50.47 173 HIS B O 1
ATOM 2577 N N . THR B 1 175 ? -16.588 9.594 -1.228 1.00 53.82 174 THR B N 1
ATOM 2578 C CA . THR B 1 175 ? -15.472 10.530 -1.309 1.00 55.44 174 THR B CA 1
ATOM 2579 C C . THR B 1 175 ? -14.140 9.782 -1.323 1.00 52.40 174 THR B C 1
ATOM 2580 O O . THR B 1 175 ? -14.012 8.688 -0.763 1.00 52.52 174 THR B O 1
ATOM 2584 N N . ILE B 1 176 ? -13.139 10.384 -1.972 1.00 45.71 175 ILE B N 1
ATOM 2585 C CA . ILE B 1 176 ? -11.814 9.789 -2.114 1.00 48.18 175 ILE B CA 1
ATOM 2586 C C . ILE B 1 176 ? -10.775 10.902 -2.163 1.00 50.22 175 ILE B C 1
ATOM 2587 O O . ILE B 1 176 ? -11.099 12.074 -2.337 1.00 50.92 175 ILE B O 1
ATOM 2592 N N . ARG B 1 177 ? -9.508 10.520 -1.996 1.00 51.46 176 ARG B N 1
ATOM 2593 C CA . ARG B 1 177 ? -8.358 11.365 -2.284 1.00 53.89 176 ARG B CA 1
ATOM 2594 C C . ARG B 1 177 ? -7.444 10.581 -3.218 1.00 54.54 176 ARG B C 1
ATOM 2595 O O . ARG B 1 177 ? -7.583 9.364 -3.360 1.00 52.66 176 ARG B O 1
ATOM 2603 N N . PHE B 1 178 ? -6.512 11.275 -3.867 1.00 55.06 177 PHE B N 1
ATOM 2604 C CA . PHE B 1 178 ? -5.717 10.687 -4.943 1.00 56.20 177 PHE B CA 1
ATOM 2605 C C . PHE B 1 178 ? -4.262 10.541 -4.523 1.00 59.12 177 PHE B C 1
ATOM 2606 O O . PHE B 1 178 ? -3.648 11.504 -4.049 1.00 63.00 177 PHE B O 1
ATOM 2614 N N . VAL B 1 179 ? -3.706 9.350 -4.744 1.00 52.25 178 VAL B N 1
ATOM 2615 C CA . VAL B 1 179 ? -2.345 9.009 -4.340 1.00 49.86 178 VAL B CA 1
ATOM 2616 C C . VAL B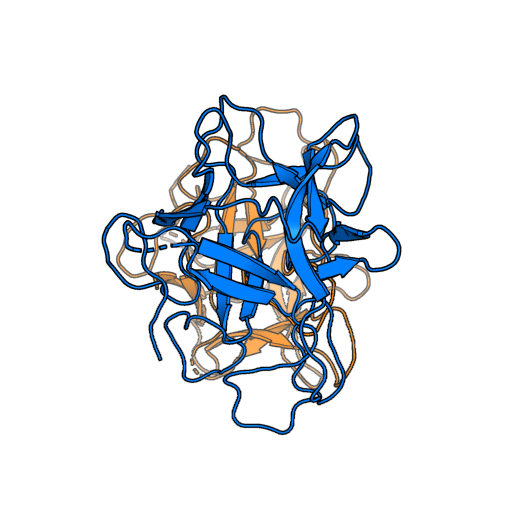 1 179 ? 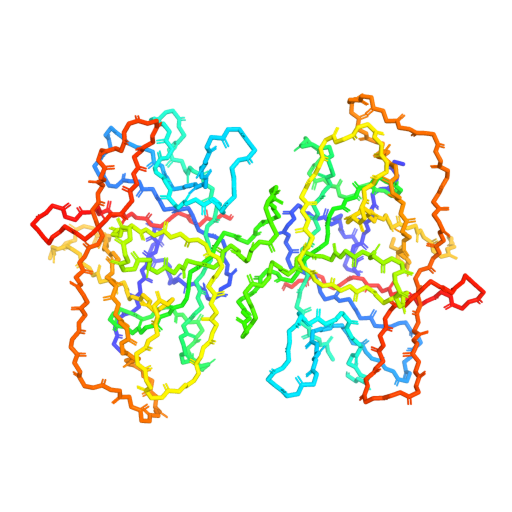-1.519 8.744 -5.593 1.00 54.95 178 VAL B C 1
ATOM 2617 O O . VAL B 1 179 ? -1.588 7.645 -6.160 1.00 54.76 178 VAL B O 1
ATOM 2621 N N . LYS B 1 180 ? -0.699 9.719 -6.004 1.00 50.42 179 LYS B N 1
ATOM 2622 C CA . LYS B 1 180 ? 0.194 9.506 -7.140 1.00 49.17 179 LYS B CA 1
ATOM 2623 C C . LYS B 1 180 ? 1.166 8.359 -6.869 1.00 53.56 179 LYS B C 1
ATOM 2624 O O . LYS B 1 180 ? 1.734 8.249 -5.780 1.00 53.23 179 LYS B O 1
ATOM 2630 N N . VAL B 1 181 ? 1.361 7.506 -7.876 1.00 58.05 180 VAL B N 1
ATOM 2631 C CA . VAL B 1 181 ? 2.251 6.351 -7.772 1.00 51.30 180 VAL B CA 1
ATOM 2632 C C . VAL B 1 181 ? 3.707 6.762 -7.954 1.00 49.47 180 VAL B C 1
ATOM 2633 O O . VAL B 1 181 ? 4.584 6.303 -7.211 1.00 57.89 180 VAL B O 1
#

Radius of gyration: 20.5 Å; Cα contacts (8 Å, |Δi|>4): 1008; chains: 2; bounding box: 56×52×55 Å

InterPro domains:
  IPR002160 Proteinase inhibitor I3, Kunitz legume [PF00197] (4-180)
  IPR002160 Proteinase inhibitor I3, Kunitz legume [PTHR33107] (2-180)
  IPR002160 Proteinase inhibitor I3, Kunitz legume [SM00452] (3-182)
  IPR011065 Kunitz inhibitor STI-like superfamily [SSF50386] (2-183)
  IPR016308 Proteinase inhibitor A/B [PIRSF001653] (2-183)

Solvent-accessible surface area: 16154 Å² total; per-residue (Å²): 123,93,34,0,37,1,66,103,28,95,84,0,97,64,16,64,52,1,49,1,4,5,29,130,112,94,3,0,0,3,22,25,19,23,79,197,64,44,65,53,14,27,0,0,18,8,85,121,122,83,105,29,17,114,25,1,0,0,21,9,16,32,80,128,35,78,30,0,28,29,8,14,2,1,13,0,4,0,12,26,16,11,91,2,55,48,6,3,0,0,22,11,53,154,168,50,25,51,0,17,10,20,2,21,41,25,152,62,89,34,74,49,28,1,0,0,0,0,98,71,23,87,114,144,72,87,26,0,32,9,29,0,4,6,8,6,57,44,24,176,50,82,28,19,213,114,54,54,70,7,12,3,0,68,20,162,54,75,177,54,36,21,3,47,50,47,100,162,67,32,14,21,3,72,1,32,93,95,134,82,45,2,77,10,92,129,43,100,67,0,56,80,10,72,42,1,59,3,41,10,46,160,181,120,7,8,0,6,16,22,26,18,61,213,74,46,56,52,12,33,0,1,18,26,80,204,82,25,115,27,1,0,2,18,5,12,26,85,130,37,78,26,0,45,31,6,16,1,1,11,0,1,1,14,38,15,16,96,1,58,48,2,6,0,0,9,3,67,150,168,54,2,76,0,18,9,16,2,21,40,24,162,41,107,22,82,43,70,0,0,0,0,0,100,88,61,64,178,14,78,26,10,22,2,2,18,3,5,50,52,30,176,56,97,16,23,198,112,62,47,95,8,7,5,0,56,17,136,85,61,162,61,29,23,7,39,42,40,80,147,66,44,25,31,6,108,0,58,94,100

Sequence (350 aa):
TNPVLDVDGNELQRGQLYYATSVMRPGGGLTLAAPKGSCPLNVAQAPFDEYSGRPLAFFPENADDDTVQEGSTLYIMFPEPTRCPQSTVWTFDREAGFVTTGGTTSKAIGPHNSRFAIRKAGSQPRDYQIEVCPCSTGVERPSCRMGCLGTLGLAEGGKNVLLNINNESPHTIRFVKVTNPVLDVDGNELQRGQLYYATSVMRPGGGLTLAAPKGSCPLNVAQAPFSGRPLAFFPENADDDTVQEGSTLYIMFPEPTRCPQSTVWTFDREAGFVTTGGTTSKAIGPHNSRFAIRKAGDDYQIEVCPCSTGVERPSCRMGCLGTLGLAEGGKNVLLNINNESPHTIRFVKV

B-factor: mean 41.36, std 15.87, range [13.5, 93.12]

Nearest PDB structures (foldseek):
  5ycz-assembly1_A  TM=1.006E+00  e=3.204E-33  Alocasia macrorrhizos
  5ycz-assembly1_B  TM=9.853E-01  e=1.661E-27  Alocasia macrorrhizos
  5wvx-assembly1_B  TM=9.237E-01  e=4.432E-15  Alocasia macrorrhizos
  5wvx-assembly1_A  TM=7.435E-01  e=2.403E-15  Alocasia macrorrhizos
  5yh4-assembly1_A  TM=8.164E-01  e=4.118E-12  Vitis vinifera

Organism: Alocasia macrorrhizos (NCBI:txid4456)

Secondary structure (DSSP, 8-state):
--B-B-TTS-B-BSS--EEEEESSSSS--EEEE-STT-SS-EEEEPPTT-SS-SEEEEEESSTT--BPBTTS-EEEE--S--SSSB-SB-EEETTTTEEES------SSS--TT-EEEEE----S--EEEEE--S--S-SS--------EEEEEEE-SSSEEEEE-SSS---EEEEE-/-PBPB-TTSPBPBTT--EEEEESSSS---EEEE-STT-SS-EEEE-------BEEEESSTT--B-BSS--EEEE--S--SSSB-SB-B--TTSS--BS-------SS--TT-EEEE-S---BEEEE--S--S-SS----PPP-EEEEEE-SSSS-EEEE-SSS---EEEEE-

Foldseek 3Di:
DAFAAFLVRDFAFAPFWWFWFFPPPQFATWEWDDPVPDDDTAIFTDHSVHRRYAIKGKAFLAPPDRTAHAPFKIWMARPDDDPHDAGRIWFQDPVVQFITTNADRDPDQFFGRRIKGKHADDPDDRKIWIWGFRWGDPYPDHHDDDGTPATWQFPDDPVGTTTGHDHVHHRITGIGGD/DAFAAFPVGHFAFAFAWKWWFFDPQQFTTWEWDDPPPDDDTFIFTGRHTYAIKGKAFLANPDGTADAPFKIWMARPDDDPYPAGRIWFQDPPVQFTTTRADRDPDQEFGGGIKGAHDPPPSWWMFAARWGDPYDHHTDDDDTPATWDWDDDDDTTTIGHDHVHHGTTGIGGD